Protein AF-A0A553FCS1-F1 (afdb_monomer_lite)

Radius of gyration: 23.58 Å; chains: 1; bounding box: 63×60×66 Å

Structure (mmCIF, N/CA/C/O backbone):
data_AF-A0A553FCS1-F1
#
_entry.id   AF-A0A553FCS1-F1
#
loop_
_atom_site.group_PDB
_atom_site.id
_atom_site.type_symbol
_atom_site.label_atom_id
_atom_site.label_alt_id
_atom_site.label_comp_id
_atom_site.label_asym_id
_atom_site.label_entity_id
_atom_site.label_seq_id
_atom_site.pdbx_PDB_ins_code
_atom_site.Cartn_x
_atom_site.Cartn_y
_atom_site.Cartn_z
_atom_site.occupancy
_atom_site.B_iso_or_equiv
_atom_site.auth_seq_id
_atom_site.auth_comp_id
_atom_site.auth_asym_id
_atom_site.auth_atom_id
_atom_site.pdbx_PDB_model_num
ATOM 1 N N . MET A 1 1 ? -23.256 -28.881 -42.745 1.00 46.09 1 MET A N 1
ATOM 2 C CA . MET A 1 1 ? -23.573 -27.586 -42.104 1.00 46.09 1 MET A CA 1
ATOM 3 C C . MET A 1 1 ? -22.376 -27.192 -41.260 1.00 46.09 1 MET A C 1
ATOM 5 O O . MET A 1 1 ? -22.019 -27.935 -40.359 1.00 46.09 1 MET A O 1
ATOM 9 N N . ASP A 1 2 ? -21.700 -26.118 -41.661 1.00 39.53 2 ASP A N 1
ATOM 10 C CA . ASP A 1 2 ? -20.336 -25.762 -41.255 1.00 39.53 2 ASP A CA 1
ATOM 11 C C . ASP A 1 2 ? -20.285 -25.106 -39.860 1.00 39.53 2 ASP A C 1
ATOM 13 O O . ASP A 1 2 ? -21.102 -24.245 -39.523 1.00 39.53 2 ASP A O 1
ATOM 17 N N . HIS A 1 3 ? -19.293 -25.506 -39.060 1.00 32.41 3 HIS A N 1
ATOM 18 C CA . HIS A 1 3 ? -19.023 -25.056 -37.691 1.00 32.41 3 HIS A CA 1
ATOM 19 C C . HIS A 1 3 ? -18.824 -23.530 -37.596 1.00 32.41 3 HIS A C 1
ATOM 21 O O . HIS A 1 3 ? -19.066 -22.933 -36.546 1.00 32.41 3 HIS A O 1
ATOM 27 N N . ARG A 1 4 ? -18.471 -22.880 -38.715 1.00 35.34 4 ARG A N 1
ATOM 28 C CA . ARG A 1 4 ? -18.315 -21.419 -38.831 1.00 35.34 4 ARG A CA 1
ATOM 29 C C . ARG A 1 4 ? -19.640 -20.647 -38.807 1.00 35.34 4 ARG A C 1
ATOM 31 O O . ARG A 1 4 ? -19.657 -19.499 -38.381 1.00 35.34 4 ARG A O 1
ATOM 38 N N . HIS A 1 5 ? -20.760 -21.271 -39.187 1.00 37.00 5 HIS A N 1
ATOM 39 C CA . HIS A 1 5 ? -22.084 -20.631 -39.117 1.00 37.00 5 HIS A CA 1
ATOM 40 C C . HIS A 1 5 ? -22.688 -20.661 -37.701 1.00 37.00 5 HIS A C 1
ATOM 42 O O . HIS A 1 5 ? -23.538 -19.834 -37.383 1.00 37.00 5 HIS A O 1
ATOM 48 N N . ARG A 1 6 ? -22.221 -21.561 -36.820 1.00 36.12 6 ARG A N 1
ATOM 49 C CA . ARG A 1 6 ? -22.671 -21.629 -35.417 1.00 36.12 6 ARG A CA 1
ATOM 50 C C . ARG A 1 6 ? -22.013 -20.572 -34.522 1.00 36.12 6 ARG A C 1
ATOM 52 O O . ARG A 1 6 ? -22.679 -20.072 -33.623 1.00 36.12 6 ARG A O 1
ATOM 59 N N . LEU A 1 7 ? -20.768 -20.170 -34.800 1.00 34.12 7 LEU A N 1
ATOM 60 C CA . LEU A 1 7 ? -20.111 -19.072 -34.070 1.00 34.12 7 LEU A CA 1
ATOM 61 C C . LEU A 1 7 ? -20.663 -17.686 -34.443 1.00 34.12 7 LEU A C 1
ATOM 63 O O . LEU A 1 7 ? -20.770 -16.824 -33.576 1.00 34.12 7 LEU A O 1
ATOM 67 N N . TRP A 1 8 ? -21.089 -17.484 -35.694 1.00 34.75 8 TRP A N 1
ATOM 68 C CA . TRP A 1 8 ? -21.695 -16.214 -36.119 1.00 34.75 8 TRP A CA 1
ATOM 69 C C . TRP A 1 8 ? -23.097 -15.994 -35.524 1.00 34.75 8 TRP A C 1
ATOM 71 O O . TRP A 1 8 ? -23.446 -14.873 -35.156 1.00 34.75 8 TRP A O 1
ATOM 81 N N . PHE A 1 9 ? -23.880 -17.066 -35.348 1.00 32.19 9 PHE A N 1
ATOM 82 C CA . PHE A 1 9 ? -25.205 -17.000 -34.718 1.00 32.19 9 PHE A CA 1
ATOM 83 C C . PHE A 1 9 ? -25.133 -16.789 -33.192 1.00 32.19 9 PHE A C 1
ATOM 85 O O . PHE A 1 9 ? -25.981 -16.094 -32.636 1.00 32.19 9 PHE A O 1
ATOM 92 N N . LEU A 1 10 ? -24.101 -17.319 -32.517 1.00 31.23 10 LEU A N 1
ATOM 93 C CA . LEU A 1 10 ? -23.879 -17.081 -31.082 1.00 31.23 10 LEU A CA 1
ATOM 94 C C . LEU A 1 10 ? -23.383 -15.649 -30.800 1.00 31.23 10 LEU A C 1
ATOM 96 O O . LEU A 1 10 ? -23.816 -15.035 -29.829 1.00 31.23 10 LEU A O 1
ATOM 100 N N . ALA A 1 11 ? -22.546 -15.086 -31.680 1.00 31.62 11 ALA A N 1
ATOM 101 C CA . ALA A 1 11 ? -22.082 -13.701 -31.566 1.00 31.62 11 ALA A CA 1
ATOM 102 C C . ALA A 1 11 ? -23.217 -12.677 -31.779 1.00 31.62 11 ALA A C 1
ATOM 104 O O . ALA A 1 11 ? -23.260 -11.656 -31.096 1.00 31.62 11 ALA A O 1
ATOM 105 N N . HIS A 1 12 ? -24.186 -12.967 -32.658 1.00 34.19 12 HIS A N 1
ATOM 106 C CA . HIS A 1 12 ? -25.367 -12.112 -32.846 1.00 34.19 12 HIS A CA 1
ATOM 107 C C . HIS A 1 12 ? -26.376 -12.202 -31.688 1.00 34.19 12 HIS A C 1
ATOM 109 O O . HIS A 1 12 ? -27.015 -11.200 -31.367 1.00 34.19 12 HIS A O 1
ATOM 115 N N . LEU A 1 13 ? -26.497 -13.352 -31.012 1.00 28.62 13 LEU A N 1
ATOM 116 C CA . LEU A 1 13 ? -27.375 -13.481 -29.841 1.00 28.62 13 LEU A CA 1
ATOM 117 C C . LEU A 1 13 ? -26.839 -12.736 -28.607 1.00 28.62 13 LEU A C 1
ATOM 119 O O . LEU A 1 13 ? -27.631 -12.189 -27.846 1.00 28.62 13 LEU A O 1
ATOM 123 N N . ILE A 1 14 ? -25.515 -12.661 -28.433 1.00 33.31 14 ILE A N 1
ATOM 124 C CA . ILE A 1 14 ? -24.880 -11.964 -27.299 1.00 33.31 14 ILE A CA 1
ATOM 125 C C . ILE A 1 14 ? -24.898 -10.437 -27.502 1.00 33.31 14 ILE A C 1
ATOM 127 O O . ILE A 1 14 ? -25.164 -9.693 -26.561 1.00 33.31 14 ILE A O 1
ATOM 131 N N . LEU A 1 15 ? -24.737 -9.957 -28.741 1.00 28.73 15 LEU A N 1
ATOM 132 C CA . LEU A 1 15 ? -24.863 -8.529 -29.079 1.00 28.73 15 LEU A CA 1
ATOM 133 C C . LEU A 1 15 ? -26.313 -8.015 -29.033 1.00 28.73 15 LEU A C 1
ATOM 135 O O . LEU A 1 15 ? -26.532 -6.840 -28.751 1.00 28.73 15 LEU A O 1
ATOM 139 N N . SER A 1 16 ? -27.300 -8.892 -29.229 1.00 31.03 16 SER A N 1
ATOM 140 C CA . SER A 1 16 ? -28.727 -8.545 -29.112 1.00 31.03 16 SER A CA 1
ATOM 141 C C . SER A 1 16 ? -29.232 -8.533 -27.661 1.00 31.03 16 SER A C 1
ATOM 143 O O . SER A 1 16 ? -30.275 -7.949 -27.387 1.00 31.03 16 SER A O 1
ATOM 145 N N . TYR A 1 17 ? -28.498 -9.147 -26.724 1.00 26.81 17 TYR A N 1
ATOM 146 C CA . TYR A 1 17 ? -28.827 -9.150 -25.289 1.00 26.81 17 TYR A CA 1
ATOM 147 C C . TYR A 1 17 ? -28.237 -7.947 -24.530 1.00 26.81 17 TYR A C 1
ATOM 149 O O . TYR A 1 17 ? -28.674 -7.637 -23.426 1.00 26.81 17 TYR A O 1
ATOM 157 N N . LEU A 1 18 ? -27.267 -7.249 -25.132 1.00 28.17 18 LEU A N 1
ATOM 158 C CA . LEU A 1 18 ? -26.612 -6.065 -24.561 1.00 28.17 18 LEU A CA 1
ATOM 159 C C . LEU A 1 18 ? -27.229 -4.732 -25.028 1.00 28.17 18 LEU A C 1
ATOM 161 O O . LEU A 1 18 ? -26.873 -3.685 -24.495 1.00 28.17 18 LEU A O 1
ATOM 165 N N . TYR A 1 19 ? -28.186 -4.753 -25.965 1.00 30.42 19 TYR A N 1
ATOM 166 C CA . TYR A 1 19 ? -28.891 -3.559 -26.448 1.00 30.42 19 TYR A CA 1
ATOM 167 C C . TYR A 1 19 ? -30.395 -3.815 -26.666 1.00 30.42 19 TYR A C 1
ATOM 169 O O . TYR A 1 19 ? -30.815 -4.327 -27.699 1.00 30.42 19 TYR A O 1
ATOM 177 N N . GLY A 1 20 ? -31.212 -3.380 -25.701 1.00 24.86 20 GLY A N 1
ATOM 178 C CA . GLY A 1 20 ? -32.681 -3.301 -25.773 1.00 24.86 20 GLY A CA 1
ATOM 179 C C . GLY A 1 20 ? -33.297 -3.777 -24.456 1.00 24.86 20 GLY A C 1
ATOM 180 O O . GLY A 1 20 ? -33.144 -4.931 -24.098 1.00 24.86 20 GLY A O 1
ATOM 181 N N . VAL A 1 21 ? -33.949 -2.945 -23.640 1.00 25.62 21 VAL A N 1
ATOM 182 C CA . VAL A 1 21 ? -35.194 -2.235 -23.956 1.00 25.62 21 VAL A CA 1
ATOM 183 C C . VAL A 1 21 ? -35.276 -0.918 -23.169 1.00 25.62 21 VAL A C 1
ATOM 185 O O . VAL A 1 21 ? -35.405 -0.928 -21.951 1.00 25.62 21 VAL A O 1
ATOM 188 N N . VAL A 1 22 ? -35.327 0.213 -23.876 1.00 26.47 22 VAL A N 1
ATOM 189 C CA . VAL A 1 22 ? -36.126 1.375 -23.456 1.00 26.47 22 VAL A CA 1
ATOM 190 C C . VAL A 1 22 ? -36.924 1.812 -24.679 1.00 26.47 22 VAL A C 1
ATOM 192 O O . VAL A 1 22 ? -36.412 2.456 -25.589 1.00 26.47 22 VAL A O 1
ATOM 195 N N . LEU A 1 23 ? -38.189 1.401 -24.715 1.00 24.95 23 LEU A N 1
ATOM 196 C CA . LEU A 1 23 ? -39.214 1.982 -25.570 1.00 24.95 23 LEU A CA 1
ATOM 197 C C . LEU A 1 23 ? -40.034 2.920 -24.692 1.00 24.95 23 LEU A C 1
ATOM 199 O O . LEU A 1 23 ? -40.777 2.449 -23.840 1.00 24.95 23 LEU A O 1
ATOM 203 N N . LEU A 1 24 ? -39.938 4.226 -24.931 1.00 25.58 24 LEU A N 1
ATOM 204 C CA . LEU A 1 24 ? -41.075 5.125 -24.772 1.00 25.58 24 LEU A CA 1
ATOM 205 C C . LEU A 1 24 ? -40.977 6.239 -25.817 1.00 25.58 24 LEU A C 1
ATOM 207 O O . LEU A 1 24 ? -40.038 7.025 -25.888 1.00 25.58 24 LEU A O 1
ATOM 211 N N . THR A 1 25 ? -41.978 6.206 -26.681 1.00 28.17 25 THR A N 1
ATOM 212 C CA . THR A 1 25 ? -42.322 7.123 -27.759 1.00 28.17 25 THR A CA 1
ATOM 213 C C . THR A 1 25 ? -42.567 8.549 -27.263 1.00 28.17 25 THR A C 1
ATOM 215 O O . THR A 1 25 ? -43.331 8.725 -26.321 1.00 28.17 25 THR A O 1
ATOM 218 N N . GLN A 1 26 ? -42.095 9.563 -27.989 1.00 26.98 26 GLN A N 1
ATOM 219 C CA . GLN A 1 26 ? -42.951 10.349 -28.891 1.00 26.98 26 GLN A CA 1
ATOM 220 C C . GLN A 1 26 ? -42.147 11.407 -29.657 1.00 26.98 26 GLN A C 1
ATOM 222 O O . GLN A 1 26 ? -41.253 12.069 -29.139 1.00 26.98 26 GLN A O 1
ATOM 227 N N . ALA A 1 27 ? -42.498 11.528 -30.933 1.00 26.77 27 ALA A N 1
ATOM 228 C CA . ALA A 1 27 ? -41.949 12.463 -31.891 1.00 26.77 27 ALA A CA 1
ATOM 229 C C . ALA A 1 27 ? -42.623 13.838 -31.791 1.00 26.77 27 ALA A C 1
ATOM 231 O O . ALA A 1 27 ? -43.835 13.928 -31.622 1.00 26.77 27 ALA A O 1
ATOM 232 N N . SER A 1 28 ? -41.861 14.895 -32.065 1.00 27.92 28 SER A N 1
ATOM 233 C CA . SER A 1 28 ? -42.391 16.119 -32.665 1.00 27.92 28 SER A CA 1
ATOM 234 C C . SER A 1 28 ? -41.286 16.815 -33.464 1.00 27.92 28 SER A C 1
ATOM 236 O O . SER A 1 28 ? -40.197 17.087 -32.964 1.00 27.92 28 SER A O 1
ATOM 238 N N . LYS A 1 29 ? -41.575 17.034 -34.750 1.00 30.56 29 LYS A N 1
ATOM 239 C CA . LYS A 1 29 ? -40.711 17.638 -35.767 1.00 30.56 29 LYS A CA 1
ATOM 240 C C . LYS A 1 29 ? -40.767 19.165 -35.676 1.00 30.56 29 LYS A C 1
ATOM 242 O O . LYS A 1 29 ? -41.856 19.723 -35.702 1.00 30.56 29 LYS A O 1
ATOM 247 N N . SER A 1 30 ? -39.623 19.837 -35.781 1.00 28.27 30 SER A N 1
ATOM 248 C CA . SER A 1 30 ? -39.489 21.049 -36.607 1.00 28.27 30 SER A CA 1
ATOM 249 C C . SER A 1 30 ? -38.018 21.270 -36.990 1.00 28.27 30 SER A C 1
ATOM 251 O O . SER A 1 30 ? -37.107 20.869 -36.274 1.00 28.27 30 SER A O 1
ATOM 253 N N . LYS A 1 31 ? -37.807 21.798 -38.198 1.00 31.42 31 LYS A N 1
ATOM 254 C CA . LYS A 1 31 ? -36.528 21.984 -38.910 1.00 31.42 31 LYS A CA 1
ATOM 255 C C . LYS A 1 31 ? -36.255 23.509 -39.043 1.00 31.42 31 LYS A C 1
ATOM 257 O O . LYS A 1 31 ? -37.138 24.287 -38.699 1.00 31.42 31 LYS A O 1
ATOM 262 N N . PRO A 1 32 ? -35.088 23.947 -39.548 1.00 37.03 32 PRO A N 1
ATOM 263 C CA . PRO A 1 32 ? -34.039 24.640 -38.798 1.00 37.03 32 PRO A CA 1
ATOM 264 C C . PRO A 1 32 ? -34.009 26.167 -39.021 1.00 37.03 32 PRO A C 1
ATOM 266 O O . PRO A 1 32 ? -34.521 26.660 -40.023 1.00 37.03 32 PRO A O 1
ATOM 269 N N . SER A 1 33 ? -33.305 26.908 -38.157 1.00 27.48 33 SER A N 1
ATOM 270 C CA . SER A 1 33 ? -32.813 28.254 -38.482 1.00 27.48 33 SER A CA 1
ATOM 271 C C . SER A 1 33 ? -31.346 28.415 -38.086 1.00 27.48 33 SER A C 1
ATOM 273 O O . SER A 1 33 ? -30.946 28.057 -36.980 1.00 27.48 33 SER A O 1
ATOM 275 N N . ASN A 1 34 ? -30.584 28.931 -39.045 1.00 29.69 34 ASN A N 1
ATOM 276 C CA . ASN A 1 34 ? -29.158 29.228 -39.014 1.00 29.69 34 ASN A CA 1
ATOM 277 C C . ASN A 1 34 ? -28.786 30.337 -38.019 1.00 29.69 34 ASN A C 1
ATOM 279 O O . ASN A 1 34 ? -29.619 31.161 -37.654 1.00 29.69 34 ASN A O 1
ATOM 283 N N . ASP A 1 35 ? -27.482 30.377 -37.742 1.00 31.30 35 ASP A N 1
ATOM 284 C CA . ASP A 1 35 ? -26.706 31.477 -37.172 1.00 31.30 35 ASP A CA 1
ATOM 285 C C . ASP A 1 35 ? -27.003 31.858 -35.723 1.00 31.30 35 ASP A C 1
ATOM 287 O O . ASP A 1 35 ? -27.912 32.630 -35.433 1.00 31.30 35 ASP A O 1
ATOM 291 N N . GLN A 1 36 ? -26.101 31.451 -34.822 1.00 30.52 36 GLN A N 1
ATOM 292 C CA . GLN A 1 36 ? -25.423 32.435 -33.980 1.00 30.52 36 GLN A CA 1
ATOM 293 C C . GLN A 1 36 ? -24.144 31.894 -33.331 1.00 30.52 36 GLN A C 1
ATOM 295 O O . GLN A 1 36 ? -24.107 30.854 -32.682 1.00 30.52 36 GLN A O 1
ATOM 300 N N . HIS A 1 37 ? -23.092 32.672 -33.565 1.00 30.73 37 HIS A N 1
ATOM 301 C CA . HIS A 1 37 ? -21.773 32.708 -32.957 1.00 30.73 37 HIS A CA 1
ATOM 302 C C . HIS A 1 37 ? -21.528 31.898 -31.676 1.00 30.73 37 HIS A C 1
ATOM 304 O O . HIS A 1 37 ? -22.075 32.152 -30.605 1.00 30.73 37 HIS A O 1
ATOM 310 N N . ASN A 1 38 ? -20.517 31.044 -31.814 1.00 33.50 38 ASN A N 1
ATOM 311 C CA . ASN A 1 38 ? -19.709 30.429 -30.776 1.00 33.50 38 ASN A CA 1
ATOM 312 C C . ASN A 1 38 ? -19.218 31.479 -29.752 1.00 33.50 38 ASN A C 1
ATOM 314 O O . ASN A 1 38 ? -18.313 32.268 -30.033 1.00 33.50 38 ASN A O 1
ATOM 318 N N . LYS A 1 39 ? -19.824 31.496 -28.562 1.00 30.66 39 LYS A N 1
ATOM 319 C CA . LYS A 1 39 ? -19.299 32.154 -27.359 1.00 30.66 39 LYS A CA 1
ATOM 320 C C . LYS A 1 39 ? -19.405 31.165 -26.203 1.00 30.66 39 LYS A C 1
ATOM 322 O O . LYS A 1 39 ? -20.471 31.002 -25.618 1.00 30.66 39 LYS A O 1
ATOM 327 N N . PHE A 1 40 ? -18.291 30.514 -25.880 1.00 29.06 40 PHE A N 1
ATOM 328 C CA . PHE A 1 40 ? -18.134 29.804 -24.613 1.00 29.06 40 PHE A CA 1
ATOM 329 C C . PHE A 1 40 ? -18.305 30.801 -23.453 1.00 29.06 40 PHE A C 1
ATOM 331 O O . PHE A 1 40 ? -17.636 31.842 -23.459 1.00 29.06 40 PHE A O 1
ATOM 338 N N . PRO A 1 41 ? -19.176 30.538 -22.462 1.00 30.62 41 PRO A N 1
ATOM 339 C CA . PRO A 1 41 ? -19.229 31.356 -21.263 1.00 30.62 41 PRO A CA 1
ATOM 340 C C . PRO A 1 41 ? -17.979 31.107 -20.419 1.00 30.62 41 PRO A C 1
ATOM 342 O O . PRO A 1 41 ? -17.617 29.966 -20.137 1.00 30.62 41 PRO A O 1
ATOM 345 N N . LYS A 1 42 ? -17.337 32.208 -20.024 1.00 31.91 42 LYS A N 1
ATOM 346 C CA . LYS A 1 42 ? -16.279 32.254 -19.017 1.00 31.91 42 LYS A CA 1
ATOM 347 C C . LYS A 1 42 ? -16.791 31.725 -17.676 1.00 31.91 42 LYS A C 1
ATOM 349 O O . LYS A 1 42 ? -17.900 32.064 -17.273 1.00 31.91 42 LYS A O 1
ATOM 354 N N . GLU A 1 43 ? -15.932 30.938 -17.032 1.00 38.81 43 GLU A N 1
ATOM 355 C CA . GLU A 1 43 ? -15.823 30.665 -15.593 1.00 38.81 43 GLU A CA 1
ATOM 356 C C . GLU A 1 43 ? -16.998 31.153 -14.730 1.00 38.81 43 GLU A C 1
ATOM 358 O O . GLU A 1 43 ? -16.988 32.258 -14.187 1.00 38.81 43 GLU A O 1
ATOM 363 N N . SER A 1 44 ? -17.996 30.288 -14.539 1.00 29.20 44 SER A N 1
ATOM 364 C CA . SER A 1 44 ? -18.929 30.415 -13.423 1.00 29.20 44 SER A CA 1
ATOM 365 C C . SER A 1 44 ? -18.518 29.442 -12.318 1.00 29.20 44 SER A C 1
ATOM 367 O O . SER A 1 44 ? -18.770 28.244 -12.418 1.00 29.20 44 SER A O 1
ATOM 369 N N . SER A 1 45 ? -17.866 29.977 -11.283 1.00 34.28 45 SER A N 1
ATOM 370 C CA . SER A 1 45 ? -18.064 29.633 -9.866 1.00 34.28 45 SER A CA 1
ATOM 371 C C . SER A 1 45 ? -18.833 28.323 -9.616 1.00 34.28 45 SER A C 1
ATOM 373 O O . SER A 1 45 ? -20.045 28.335 -9.390 1.00 34.28 45 SER A O 1
ATOM 375 N N . MET A 1 46 ? -18.125 27.192 -9.606 1.00 26.88 46 MET A N 1
ATOM 376 C CA . MET A 1 46 ? -18.634 25.957 -9.012 1.00 26.88 46 MET A CA 1
ATOM 377 C C . MET A 1 46 ? -18.347 25.956 -7.508 1.00 26.88 46 MET A C 1
ATOM 379 O O . MET A 1 46 ? -17.413 25.319 -7.033 1.00 26.88 46 MET A O 1
ATOM 383 N N . THR A 1 47 ? -19.189 26.632 -6.732 1.00 33.34 47 THR A N 1
ATOM 384 C CA . THR A 1 47 ? -19.402 26.275 -5.324 1.00 33.34 47 THR A CA 1
ATOM 385 C C . THR A 1 47 ? -20.357 25.086 -5.275 1.00 33.34 47 THR A C 1
ATOM 387 O O . THR A 1 47 ? -21.525 25.196 -4.908 1.00 33.34 47 THR A O 1
ATOM 390 N N . ALA A 1 48 ? -19.862 23.917 -5.683 1.00 33.19 48 ALA A N 1
ATOM 391 C CA . ALA A 1 48 ? -20.537 22.666 -5.385 1.00 33.19 48 ALA A CA 1
ATOM 392 C C . ALA A 1 48 ? -20.424 22.435 -3.872 1.00 33.19 48 ALA A C 1
ATOM 394 O O . ALA A 1 48 ? -19.331 22.240 -3.340 1.00 33.19 48 ALA A O 1
ATOM 395 N N . GLN A 1 49 ? -21.556 22.492 -3.170 1.00 31.03 49 GLN A N 1
ATOM 396 C CA . GLN A 1 49 ? -21.680 22.001 -1.801 1.00 31.03 49 GLN A CA 1
ATOM 397 C C . GLN A 1 49 ? -21.070 20.595 -1.740 1.00 31.03 49 GLN A C 1
ATOM 399 O O . GLN A 1 49 ? -21.592 19.658 -2.345 1.00 31.03 49 GLN A O 1
ATOM 404 N N . LYS A 1 50 ? -19.938 20.469 -1.041 1.00 37.72 50 LYS A N 1
ATOM 405 C CA . LYS A 1 50 ? -19.187 19.225 -0.849 1.00 37.72 50 LYS A CA 1
ATOM 406 C C . LYS A 1 50 ? -20.029 18.286 0.018 1.00 37.72 50 LYS A C 1
ATOM 408 O O . LYS A 1 50 ? -19.862 18.220 1.231 1.00 37.72 50 LYS A O 1
ATOM 413 N N . LYS A 1 51 ? -21.009 17.611 -0.588 1.00 39.72 51 LYS A N 1
ATOM 414 C CA . LYS A 1 51 ? -21.774 16.558 0.076 1.00 39.72 51 LYS A CA 1
ATOM 415 C C . LYS A 1 51 ? -20.795 15.412 0.308 1.00 39.72 51 LYS A C 1
ATOM 417 O O . LYS A 1 51 ? -20.299 14.824 -0.649 1.00 39.72 51 LYS A O 1
ATOM 422 N N . SER A 1 52 ? -20.456 15.187 1.574 1.00 41.72 52 SER A N 1
ATOM 423 C CA . SER A 1 52 ? -19.607 14.089 2.030 1.00 41.72 52 SER A CA 1
ATOM 424 C C . SER A 1 52 ? -20.032 12.789 1.335 1.00 41.72 52 SER A C 1
ATOM 426 O O . SER A 1 52 ? -21.150 12.320 1.544 1.00 41.72 52 SER A O 1
ATOM 428 N N . MET A 1 53 ? -19.174 12.240 0.466 1.00 47.62 53 MET A N 1
ATOM 429 C CA . MET A 1 53 ? -19.389 10.953 -0.217 1.00 47.62 53 MET A CA 1
ATOM 430 C C . MET A 1 53 ? -19.021 9.784 0.701 1.00 47.62 53 MET A C 1
ATOM 432 O O . MET A 1 53 ? -18.343 8.837 0.315 1.00 47.62 53 MET A O 1
ATOM 436 N N . ILE A 1 54 ? -19.456 9.881 1.948 1.00 51.88 54 ILE A N 1
ATOM 437 C CA . ILE A 1 54 ? -19.346 8.823 2.930 1.00 51.88 54 ILE A CA 1
ATOM 438 C C . ILE A 1 54 ? -20.625 7.977 2.822 1.00 51.88 54 ILE A C 1
ATOM 440 O O . ILE A 1 54 ? -21.726 8.526 2.771 1.00 51.88 54 ILE A O 1
ATOM 444 N N . THR A 1 55 ? -20.510 6.646 2.761 1.00 55.88 55 THR A N 1
ATOM 445 C CA . THR A 1 55 ? -21.702 5.775 2.782 1.00 55.88 55 THR A CA 1
ATOM 446 C C . THR A 1 55 ? -22.458 5.956 4.084 1.00 55.88 55 THR A C 1
ATOM 448 O O . THR A 1 55 ? -21.846 6.173 5.121 1.00 55.88 55 THR A O 1
ATOM 451 N N . GLU A 1 56 ? -23.776 5.769 4.086 1.00 55.53 56 GLU A N 1
ATOM 452 C CA . GLU A 1 56 ? -24.557 5.774 5.333 1.00 55.53 56 GLU A CA 1
ATOM 453 C C . GLU A 1 56 ? -24.037 4.759 6.367 1.00 55.53 56 GLU A C 1
ATOM 455 O O . GLU A 1 56 ? -24.248 4.921 7.559 1.00 55.53 56 GLU A O 1
ATOM 460 N N . GLU A 1 57 ? -23.350 3.698 5.945 1.00 56.09 57 GLU A N 1
ATOM 461 C CA . GLU A 1 57 ? -22.704 2.717 6.825 1.00 56.09 57 GLU A CA 1
ATOM 462 C C . GLU A 1 57 ? -21.425 3.260 7.478 1.00 56.09 57 GLU A C 1
ATOM 464 O O . GLU A 1 57 ? -21.259 3.136 8.690 1.00 56.09 57 GLU A O 1
ATOM 469 N N . PHE A 1 58 ? -20.559 3.927 6.716 1.00 60.56 58 PHE A N 1
ATOM 470 C CA . PHE A 1 58 ? -19.354 4.570 7.244 1.00 60.56 58 PHE A CA 1
ATOM 471 C C . PHE A 1 58 ? -19.713 5.824 8.058 1.00 60.56 58 PHE A C 1
ATOM 473 O O . PHE A 1 58 ? -19.220 6.000 9.167 1.00 60.56 58 PHE A O 1
ATOM 480 N N . ALA A 1 59 ? -20.677 6.624 7.590 1.00 57.47 59 ALA A N 1
ATOM 481 C CA . ALA A 1 59 ? -21.252 7.742 8.334 1.00 57.47 59 ALA A CA 1
ATOM 482 C C . ALA A 1 59 ? -21.930 7.261 9.617 1.00 57.47 59 ALA A C 1
ATOM 484 O O . ALA A 1 59 ? -21.799 7.913 10.636 1.00 57.47 59 ALA A O 1
ATOM 485 N N . ARG A 1 60 ? -22.606 6.104 9.643 1.00 55.72 60 ARG A N 1
ATOM 486 C CA . ARG A 1 60 ? -23.171 5.586 10.899 1.00 55.72 60 ARG A CA 1
ATOM 487 C C . ARG A 1 60 ? -22.087 5.303 11.930 1.00 55.72 60 ARG A C 1
ATOM 489 O O . ARG A 1 60 ? -22.222 5.770 13.051 1.00 55.72 60 ARG A O 1
ATOM 496 N N . HIS A 1 61 ? -21.006 4.613 11.594 1.00 56.31 61 HIS A N 1
ATOM 497 C CA . HIS A 1 61 ? -19.961 4.323 12.587 1.00 56.31 61 HIS A CA 1
ATOM 498 C C . HIS A 1 61 ? -19.224 5.582 13.066 1.00 56.31 61 HIS A C 1
ATOM 500 O O . HIS A 1 61 ? -18.802 5.649 14.215 1.00 56.31 61 HIS A O 1
ATOM 506 N N . VAL A 1 62 ? -19.132 6.598 12.209 1.00 56.06 62 VAL A N 1
ATOM 507 C CA . VAL A 1 62 ? -18.385 7.834 12.475 1.00 56.06 62 VAL A CA 1
ATOM 508 C C . VAL A 1 62 ? -19.253 8.926 13.120 1.00 56.06 62 VAL A C 1
ATOM 510 O O . VAL A 1 62 ? -18.806 9.608 14.037 1.00 56.06 62 VAL A O 1
ATOM 513 N N . ASP A 1 63 ? -20.495 9.098 12.665 1.00 56.16 63 ASP A N 1
ATOM 514 C CA . ASP A 1 63 ? -21.404 10.191 13.041 1.00 56.16 63 ASP A CA 1
ATOM 515 C C . ASP A 1 63 ? -22.453 9.774 14.089 1.00 56.16 63 ASP A C 1
ATOM 517 O O . ASP A 1 63 ? -22.955 10.634 14.809 1.00 56.16 63 ASP A O 1
ATOM 521 N N . SER A 1 64 ? -22.794 8.481 14.227 1.00 54.31 64 SER A N 1
ATOM 522 C CA . SER A 1 64 ? -23.780 8.050 15.244 1.00 54.31 64 SER A CA 1
ATOM 523 C C . SER A 1 64 ? -23.205 7.942 16.661 1.00 54.31 64 SER A C 1
ATOM 525 O O . SER A 1 64 ? -23.954 7.722 17.612 1.00 54.31 64 SER A O 1
ATOM 527 N N . GLY A 1 65 ? -21.883 8.092 16.815 1.00 57.22 65 GLY A N 1
ATOM 528 C CA . GLY A 1 65 ? -21.192 7.942 18.099 1.00 57.22 65 GLY A CA 1
ATOM 529 C C . GLY A 1 65 ? -21.117 6.496 18.597 1.00 57.22 65 GLY A C 1
ATOM 530 O O . GLY A 1 65 ? -20.852 6.272 19.779 1.00 57.22 65 GLY A O 1
ATOM 531 N N . LEU A 1 66 ? -21.363 5.514 17.724 1.00 62.97 66 LEU A N 1
ATOM 532 C CA . LEU A 1 66 ? -21.305 4.099 18.071 1.00 62.97 66 LEU A CA 1
ATOM 533 C C . LEU A 1 66 ? -19.843 3.686 18.273 1.00 62.97 66 LEU A C 1
ATOM 535 O O . LEU A 1 66 ? -19.088 3.506 17.318 1.00 62.97 66 LEU A O 1
ATOM 539 N N . LYS A 1 67 ? -19.449 3.582 19.543 1.00 75.00 67 LYS A N 1
ATOM 540 C CA . LYS A 1 67 ? -18.116 3.163 19.975 1.00 75.00 67 LYS A CA 1
ATOM 541 C C . LYS A 1 67 ? -18.115 1.661 20.202 1.00 75.00 67 LYS A C 1
ATOM 543 O O . LYS A 1 67 ? -18.730 1.174 21.149 1.00 75.00 67 LYS A O 1
ATOM 548 N N . GLN A 1 68 ? -17.432 0.944 19.328 1.00 83.94 68 GLN A N 1
ATOM 549 C CA . GLN A 1 68 ? -17.131 -0.464 19.481 1.00 83.94 68 GLN A CA 1
ATOM 550 C C . GLN A 1 68 ? -15.631 -0.607 19.699 1.00 83.94 68 GLN A C 1
ATOM 552 O O . GLN A 1 68 ? -14.830 0.023 19.009 1.00 83.94 68 GLN A O 1
ATOM 557 N N . ASP A 1 69 ? -15.263 -1.438 20.668 1.00 90.00 69 ASP A N 1
ATOM 558 C CA . ASP A 1 69 ? -13.872 -1.810 20.863 1.00 90.00 69 ASP A CA 1
ATOM 559 C C . ASP A 1 69 ? -13.476 -2.844 19.804 1.00 90.00 69 ASP A C 1
ATOM 561 O O . ASP A 1 69 ? -14.007 -3.956 19.766 1.00 90.00 69 ASP A O 1
ATOM 565 N N . THR A 1 70 ? -12.560 -2.453 18.924 1.00 92.56 70 THR A N 1
ATOM 566 C CA . THR A 1 70 ? -12.008 -3.276 17.847 1.00 92.56 70 THR A CA 1
ATOM 567 C C . THR A 1 70 ? -10.550 -3.650 18.107 1.00 92.56 70 THR A C 1
ATOM 569 O O . THR A 1 70 ? -9.897 -4.178 17.209 1.00 92.56 70 THR A O 1
ATOM 572 N N . SER A 1 71 ? -10.031 -3.436 19.327 1.00 94.25 71 SER A N 1
ATOM 573 C CA . SER A 1 71 ? -8.604 -3.576 19.665 1.00 94.25 71 SER A CA 1
ATOM 574 C C . SER A 1 71 ? -7.997 -4.910 19.230 1.00 94.25 71 SER A C 1
ATOM 576 O O . SER A 1 71 ? -6.901 -4.925 18.678 1.00 94.25 71 SER A O 1
ATOM 578 N N . THR A 1 72 ? -8.703 -6.030 19.417 1.00 95.62 72 THR A N 1
ATOM 579 C CA . THR A 1 72 ? -8.222 -7.349 18.968 1.00 95.62 72 THR A CA 1
ATOM 580 C C . THR A 1 72 ? -8.045 -7.404 17.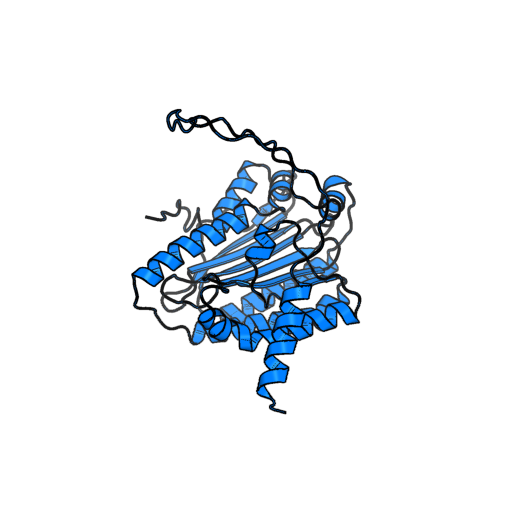452 1.00 95.62 72 THR A C 1
ATOM 582 O O . THR A 1 72 ? -6.999 -7.827 16.975 1.00 95.62 72 THR A O 1
ATOM 585 N N . THR A 1 73 ? -9.038 -6.935 16.694 1.00 95.62 73 THR A N 1
ATOM 586 C CA . THR A 1 73 ? -8.979 -6.932 15.226 1.00 95.62 73 THR A CA 1
ATOM 587 C C . THR A 1 73 ? -7.921 -5.958 14.726 1.00 95.62 73 THR A C 1
ATOM 589 O O . THR A 1 73 ? -7.138 -6.312 13.852 1.00 95.62 73 THR A O 1
ATOM 592 N N . TYR A 1 74 ? -7.856 -4.763 15.320 1.00 95.38 74 TYR A N 1
ATOM 593 C CA . TYR A 1 74 ? -6.835 -3.762 15.028 1.00 95.38 74 TYR A CA 1
ATOM 594 C C . TYR A 1 74 ? -5.425 -4.331 15.198 1.00 95.38 74 TYR A C 1
ATOM 596 O O . TYR A 1 74 ? -4.621 -4.241 14.277 1.00 95.38 74 TYR A O 1
ATOM 604 N N . ASN A 1 75 ? -5.140 -4.967 16.338 1.00 96.06 75 ASN A N 1
ATOM 605 C CA . ASN A 1 75 ? -3.825 -5.547 16.601 1.00 96.06 75 ASN A CA 1
ATOM 606 C C . ASN A 1 75 ? -3.462 -6.630 15.575 1.00 96.06 75 ASN A C 1
ATOM 608 O O . ASN A 1 75 ? -2.314 -6.709 15.157 1.00 96.06 75 ASN A O 1
ATOM 612 N N . GLU A 1 76 ? -4.430 -7.432 15.133 1.00 97.62 76 GLU A N 1
ATOM 613 C CA . GLU A 1 76 ? -4.210 -8.490 14.142 1.00 97.62 76 GLU A CA 1
ATOM 614 C C . GLU A 1 76 ? -3.895 -7.955 12.742 1.00 97.62 76 GLU A C 1
ATOM 616 O O . GLU A 1 76 ? -2.989 -8.463 12.075 1.00 97.62 76 GLU A O 1
ATOM 621 N N . VAL A 1 77 ? -4.621 -6.931 12.285 1.00 97.19 77 VAL A N 1
ATOM 622 C CA . VAL A 1 77 ? -4.348 -6.310 10.980 1.00 97.19 77 VAL A CA 1
ATOM 623 C C . VAL A 1 77 ? -3.073 -5.457 11.019 1.00 97.19 77 VAL A C 1
ATOM 625 O O . VAL A 1 77 ? -2.316 -5.439 10.050 1.00 97.19 77 VAL A O 1
ATOM 628 N N . LEU A 1 78 ? -2.791 -4.810 12.156 1.00 96.81 78 LEU A N 1
ATOM 629 C CA . LEU A 1 78 ? -1.565 -4.050 12.392 1.00 96.81 78 LEU A CA 1
ATOM 630 C C . LEU A 1 78 ? -0.339 -4.963 12.389 1.00 96.81 78 LEU A C 1
ATOM 632 O O . LEU A 1 78 ? 0.643 -4.653 11.719 1.00 96.81 78 LEU A O 1
ATOM 636 N N . GLN A 1 79 ? -0.415 -6.100 13.088 1.00 98.00 79 GLN A N 1
ATOM 637 C CA . GLN A 1 79 ? 0.661 -7.086 13.122 1.00 98.00 79 GLN A CA 1
ATOM 638 C C . GLN A 1 79 ? 0.966 -7.609 11.719 1.00 98.00 79 GLN A C 1
ATOM 640 O O . GLN A 1 79 ? 2.130 -7.657 11.341 1.00 98.00 79 GLN A O 1
ATOM 645 N N . LEU A 1 80 ? -0.057 -7.928 10.914 1.00 98.62 80 LEU A N 1
ATOM 646 C CA . LEU A 1 80 ? 0.169 -8.354 9.530 1.00 98.62 80 LEU A CA 1
ATOM 647 C C . LEU A 1 80 ? 0.903 -7.278 8.717 1.00 98.62 80 LEU A C 1
ATOM 649 O O . LEU A 1 80 ? 1.823 -7.609 7.971 1.00 98.62 80 LEU A O 1
ATOM 653 N N . ARG A 1 81 ? 0.521 -6.000 8.852 1.00 98.12 81 ARG A N 1
ATOM 654 C CA . ARG A 1 81 ? 1.227 -4.900 8.178 1.00 98.12 81 ARG A CA 1
ATOM 655 C C . ARG A 1 81 ? 2.695 -4.850 8.595 1.00 98.12 81 ARG A C 1
ATOM 657 O O . ARG A 1 81 ? 3.555 -4.724 7.726 1.00 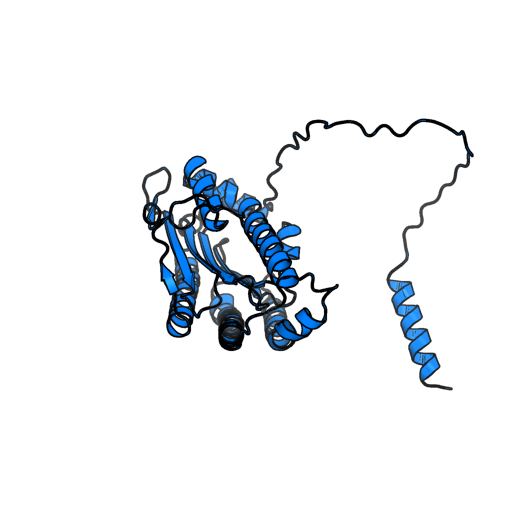98.12 81 ARG A O 1
ATOM 664 N N . ASP A 1 82 ? 2.981 -4.949 9.890 1.00 98.31 82 ASP A N 1
ATOM 665 C CA . ASP A 1 82 ? 4.346 -4.890 10.428 1.00 98.31 82 ASP A CA 1
ATOM 666 C C . ASP A 1 82 ? 5.179 -6.120 9.999 1.00 98.31 82 ASP A C 1
ATOM 668 O O . ASP A 1 82 ? 6.360 -5.986 9.664 1.00 98.31 82 ASP A O 1
ATOM 672 N N . ASP A 1 83 ? 4.560 -7.301 9.909 1.00 98.81 83 ASP A N 1
ATOM 673 C CA . ASP A 1 83 ? 5.184 -8.520 9.379 1.00 98.81 83 ASP A CA 1
ATOM 674 C C . ASP A 1 83 ? 5.523 -8.369 7.888 1.00 98.81 83 ASP A C 1
ATOM 676 O O . ASP A 1 83 ? 6.621 -8.728 7.457 1.00 98.81 83 ASP A O 1
ATOM 680 N N . ILE A 1 84 ? 4.607 -7.801 7.093 1.00 98.88 84 ILE A N 1
ATOM 681 C CA . ILE A 1 84 ? 4.828 -7.507 5.669 1.00 98.88 84 ILE A CA 1
ATOM 682 C C . ILE A 1 84 ? 5.957 -6.492 5.497 1.00 98.88 84 ILE A C 1
ATOM 684 O O . ILE A 1 84 ? 6.840 -6.707 4.669 1.00 98.88 84 ILE A O 1
ATOM 688 N N . TRP A 1 85 ? 5.961 -5.410 6.280 1.00 98.69 85 TRP A N 1
ATOM 689 C CA . TRP A 1 85 ? 7.051 -4.434 6.260 1.00 98.69 85 TRP A CA 1
ATOM 690 C C . TRP A 1 85 ? 8.397 -5.090 6.581 1.00 98.69 85 TRP A C 1
ATOM 692 O O . TRP A 1 85 ? 9.375 -4.859 5.871 1.00 98.69 85 TRP A O 1
ATOM 702 N N . THR A 1 86 ? 8.436 -5.946 7.607 1.00 98.75 86 THR A N 1
ATOM 703 C CA . THR A 1 86 ? 9.642 -6.686 8.004 1.00 98.75 86 THR A CA 1
ATOM 704 C C . THR A 1 86 ? 10.120 -7.610 6.889 1.00 98.75 86 THR A C 1
ATOM 706 O O . THR A 1 86 ? 11.306 -7.626 6.576 1.00 98.75 86 THR A O 1
ATOM 709 N N . TYR A 1 87 ? 9.212 -8.356 6.257 1.00 98.88 87 TYR A N 1
ATOM 710 C CA . TYR A 1 87 ? 9.544 -9.202 5.114 1.00 98.88 87 TYR A CA 1
ATOM 711 C C . TYR A 1 87 ? 10.118 -8.381 3.956 1.00 98.88 87 TYR A C 1
ATOM 713 O O . TYR A 1 87 ? 11.220 -8.664 3.504 1.00 98.88 87 TYR A O 1
ATOM 721 N N . ILE A 1 88 ? 9.418 -7.331 3.516 1.00 98.75 88 ILE A N 1
ATOM 722 C CA . ILE A 1 88 ? 9.856 -6.514 2.379 1.00 98.75 88 ILE A CA 1
ATOM 723 C C . ILE A 1 88 ? 11.206 -5.840 2.672 1.00 98.75 88 ILE A C 1
ATOM 725 O O . ILE A 1 88 ? 12.074 -5.843 1.807 1.00 98.75 88 ILE A O 1
ATOM 729 N N . SER A 1 89 ? 11.417 -5.330 3.889 1.00 98.12 89 SER A N 1
ATOM 730 C CA . SER A 1 89 ? 12.682 -4.698 4.304 1.00 98.12 89 SER A CA 1
ATOM 731 C C . SER A 1 89 ? 13.854 -5.675 4.439 1.00 98.12 89 SER A C 1
ATOM 733 O O . SER A 1 89 ? 14.999 -5.242 4.481 1.00 98.12 89 SER A O 1
ATOM 735 N N . ASN A 1 90 ? 13.593 -6.984 4.530 1.00 98.31 90 ASN A N 1
ATOM 736 C CA . ASN A 1 90 ? 14.645 -8.003 4.469 1.00 98.31 90 ASN A CA 1
ATOM 737 C C . ASN A 1 90 ? 15.010 -8.372 3.023 1.00 98.31 90 ASN A C 1
ATOM 739 O O . ASN A 1 90 ? 16.089 -8.906 2.783 1.00 98.31 90 ASN A O 1
ATOM 743 N N . GLU A 1 91 ? 14.106 -8.127 2.073 1.00 98.38 91 GLU A N 1
ATOM 744 C CA . GLU A 1 91 ? 14.278 -8.483 0.661 1.00 98.38 91 GLU A CA 1
ATOM 745 C C . GLU A 1 91 ? 14.750 -7.300 -0.195 1.00 98.38 91 GLU A C 1
ATOM 747 O O . GLU A 1 91 ? 15.308 -7.516 -1.271 1.00 98.38 91 GLU A O 1
ATOM 752 N N . LEU A 1 92 ? 14.501 -6.067 0.257 1.00 97.81 92 LEU A N 1
ATOM 753 C CA . LEU A 1 92 ? 14.780 -4.816 -0.445 1.00 97.81 92 LEU A CA 1
ATOM 754 C C . LEU A 1 92 ? 15.354 -3.772 0.523 1.00 97.81 92 LEU A C 1
ATOM 756 O O . LEU A 1 92 ? 14.927 -3.681 1.672 1.00 97.81 92 LEU A O 1
ATOM 760 N N . ASP A 1 93 ? 16.261 -2.931 0.025 1.00 96.69 93 ASP A N 1
ATOM 761 C CA . ASP A 1 93 ? 16.913 -1.893 0.825 1.00 96.69 93 ASP A CA 1
ATOM 762 C C . ASP A 1 93 ? 16.154 -0.558 0.779 1.00 96.69 93 ASP A C 1
ATOM 764 O O . ASP A 1 93 ? 15.805 -0.056 -0.302 1.00 96.69 93 ASP A O 1
ATOM 768 N N . PHE A 1 94 ? 15.973 0.053 1.955 1.00 97.06 94 PHE A N 1
ATOM 769 C CA . PHE A 1 94 ? 15.276 1.327 2.145 1.00 97.06 94 PHE A CA 1
ATOM 770 C C . PHE A 1 94 ? 16.051 2.290 3.046 1.00 97.06 94 PHE A C 1
ATOM 772 O O . PHE A 1 94 ? 16.730 1.883 3.988 1.00 97.06 94 PHE A O 1
ATOM 779 N N . GLU A 1 95 ? 15.870 3.583 2.796 1.00 94.81 95 GLU A N 1
ATOM 780 C CA . GLU A 1 95 ? 16.357 4.678 3.631 1.00 94.81 95 GLU A CA 1
ATOM 781 C C . GLU A 1 95 ? 15.162 5.459 4.186 1.00 94.81 95 GLU A C 1
ATOM 783 O O . GLU A 1 95 ? 14.241 5.809 3.446 1.00 94.81 95 GLU A O 1
ATOM 788 N N . GLU A 1 96 ? 15.150 5.718 5.494 1.00 93.56 96 GLU A N 1
ATOM 789 C CA . GLU A 1 96 ? 14.077 6.481 6.138 1.00 93.56 96 GLU A CA 1
ATOM 790 C C . GLU A 1 96 ? 14.149 7.971 5.779 1.00 93.56 96 GLU A C 1
ATOM 792 O O . GLU A 1 96 ? 15.206 8.598 5.868 1.00 93.56 96 GLU A O 1
ATOM 797 N N . ASP A 1 97 ? 13.002 8.545 5.416 1.00 88.88 97 ASP A N 1
ATOM 798 C CA . ASP A 1 97 ? 12.833 9.982 5.230 1.00 88.88 97 ASP A CA 1
ATOM 799 C C . ASP A 1 97 ? 12.488 10.628 6.580 1.00 88.88 97 ASP A C 1
ATOM 801 O O . ASP A 1 97 ? 11.364 10.551 7.085 1.00 88.88 97 ASP A O 1
ATOM 805 N N . PHE A 1 98 ? 13.478 11.302 7.166 1.00 88.44 98 PHE A N 1
ATOM 806 C CA . PHE A 1 98 ? 13.331 12.010 8.440 1.00 88.44 98 PHE A CA 1
ATOM 807 C C . PHE A 1 98 ? 12.659 13.387 8.322 1.00 88.44 98 PHE A C 1
ATOM 809 O O . PHE A 1 98 ? 12.524 14.092 9.324 1.00 88.44 98 PHE A O 1
ATOM 816 N N . GLY A 1 99 ? 12.207 13.779 7.132 1.00 82.06 99 GLY A N 1
ATOM 817 C CA . GLY A 1 99 ? 11.456 15.006 6.880 1.00 82.06 99 GLY A CA 1
ATOM 818 C C . GLY A 1 99 ? 10.139 15.100 7.648 1.00 82.06 99 GLY A C 1
ATOM 819 O O . GLY A 1 99 ? 9.646 16.198 7.892 1.00 82.06 99 GLY A O 1
ATOM 820 N N . CYS A 1 100 ? 9.596 13.957 8.071 1.00 79.94 100 CYS A N 1
ATOM 821 C CA . CYS A 1 100 ? 8.366 13.856 8.857 1.00 79.94 100 CYS A CA 1
ATOM 822 C C . CYS A 1 100 ? 8.620 13.397 10.301 1.00 79.94 100 CYS A C 1
ATOM 824 O O . CYS A 1 100 ? 7.702 12.927 10.969 1.00 79.94 100 CYS A O 1
ATOM 826 N N . LYS A 1 101 ? 9.859 13.505 10.802 1.00 87.00 101 LYS A N 1
ATOM 827 C CA . LYS A 1 101 ? 10.237 13.003 12.134 1.00 87.00 101 LYS A CA 1
ATOM 828 C C . LYS A 1 101 ? 9.403 13.599 13.272 1.00 87.00 101 LYS A C 1
ATOM 830 O O . LYS A 1 101 ? 9.183 12.954 14.290 1.00 87.00 101 LYS A O 1
ATOM 835 N N . ASP A 1 102 ? 8.926 14.826 13.113 1.00 87.12 102 ASP A N 1
ATOM 836 C CA . ASP A 1 102 ? 8.082 15.501 14.097 1.00 87.12 102 ASP A CA 1
ATOM 837 C C . ASP A 1 102 ? 6.655 14.927 14.190 1.00 87.12 102 ASP A C 1
ATOM 839 O O . ASP A 1 102 ? 5.975 15.174 15.183 1.00 87.12 102 ASP A O 1
ATOM 843 N N . ILE A 1 103 ? 6.223 14.132 13.205 1.00 85.88 103 ILE A N 1
ATOM 844 C CA . ILE A 1 103 ? 4.949 13.396 13.215 1.00 85.88 103 ILE A CA 1
ATOM 845 C C . ILE A 1 103 ? 5.140 11.872 13.230 1.00 85.88 103 ILE A C 1
ATOM 847 O O . ILE A 1 103 ? 4.195 11.130 12.958 1.00 85.88 103 ILE A O 1
ATOM 851 N N . GLU A 1 104 ? 6.340 11.393 13.583 1.00 90.81 104 GLU A N 1
ATOM 852 C CA . GLU A 1 104 ? 6.614 9.959 13.762 1.00 90.81 104 GLU A CA 1
ATOM 853 C C . GLU A 1 104 ? 5.608 9.326 14.732 1.00 90.81 104 GLU A C 1
ATOM 855 O O . GLU A 1 104 ? 5.139 8.215 14.505 1.00 90.81 104 GLU A O 1
ATOM 860 N N . SER A 1 105 ? 5.221 10.071 15.767 1.00 93.00 105 SER A N 1
ATOM 861 C CA . SER A 1 105 ? 4.082 9.789 16.634 1.00 93.00 105 SER A CA 1
ATOM 862 C C . SER A 1 105 ? 3.317 11.085 16.863 1.00 93.00 105 SER A C 1
ATOM 864 O O . SER A 1 105 ? 3.914 12.094 17.234 1.00 93.00 105 SER A O 1
ATOM 866 N N . PHE A 1 106 ? 1.996 11.052 16.712 1.00 92.12 106 PHE A N 1
ATOM 867 C CA . PHE A 1 106 ? 1.134 12.208 16.947 1.00 92.12 106 PHE A CA 1
ATOM 868 C C . PHE A 1 106 ? -0.060 11.852 17.836 1.00 92.12 106 PHE A C 1
ATOM 870 O O . PHE A 1 106 ? -0.443 10.687 17.986 1.00 92.12 106 PHE A O 1
ATOM 877 N N . SER A 1 107 ? -0.623 12.888 18.452 1.00 92.75 107 SER A N 1
ATOM 878 C CA . SER A 1 107 ? -1.758 12.786 19.364 1.00 92.75 107 SER A CA 1
ATOM 879 C C . SER A 1 107 ? -3.028 13.367 18.752 1.00 92.75 107 SER A C 1
ATOM 881 O O . SER A 1 107 ? -2.982 14.135 17.790 1.00 92.75 107 SER A O 1
ATOM 883 N N . ASP A 1 108 ? -4.166 13.003 19.332 1.00 90.06 108 ASP A N 1
ATOM 884 C CA . ASP A 1 108 ? -5.450 13.634 19.058 1.00 90.06 108 ASP A CA 1
ATOM 885 C C . ASP A 1 108 ? -5.551 15.027 19.712 1.00 90.06 108 ASP A C 1
ATOM 887 O O . ASP A 1 108 ? -4.645 15.493 20.411 1.00 90.06 108 ASP A O 1
ATOM 891 N N . LEU A 1 109 ? -6.691 15.695 19.517 1.00 89.19 109 LEU A N 1
ATOM 892 C CA . LEU A 1 109 ? -6.980 17.003 20.120 1.00 89.19 109 LEU A CA 1
ATOM 893 C C . LEU A 1 109 ? -7.000 17.008 21.665 1.00 89.19 109 LEU A C 1
ATOM 895 O O . LEU A 1 109 ? -6.941 18.083 22.260 1.00 89.19 109 LEU A O 1
ATOM 899 N N . ASN A 1 110 ? -7.080 15.843 22.318 1.00 89.06 110 ASN A N 1
ATOM 900 C CA . ASN A 1 110 ? -7.032 15.697 23.777 1.00 89.06 110 ASN A CA 1
ATOM 901 C C . ASN A 1 110 ? -5.624 15.352 24.292 1.00 89.06 110 ASN A C 1
ATOM 903 O O . ASN A 1 110 ? -5.422 15.265 25.504 1.00 89.06 110 ASN A O 1
ATOM 907 N N . GLY A 1 111 ? -4.651 15.162 23.397 1.00 89.06 111 GLY A N 1
ATOM 908 C CA . GLY A 1 111 ? -3.286 14.769 23.732 1.00 89.06 111 GLY A CA 1
ATOM 909 C C . GLY A 1 111 ? -3.075 13.257 23.867 1.00 89.06 111 GLY A C 1
ATOM 910 O O . GLY A 1 111 ? -1.958 12.842 24.183 1.00 89.06 111 GLY A O 1
ATOM 911 N N . GLU A 1 112 ? -4.083 12.423 23.597 1.00 89.38 112 GLU A N 1
ATOM 912 C CA . GLU A 1 112 ? -3.930 10.964 23.598 1.00 89.38 112 GLU A CA 1
ATOM 913 C C . GLU A 1 112 ? -3.241 10.490 22.315 1.00 89.38 112 GLU A C 1
ATOM 915 O O . GLU A 1 112 ? -3.488 11.032 21.240 1.00 89.38 112 GLU A O 1
ATOM 920 N N . HIS A 1 113 ? -2.382 9.469 22.407 1.00 90.56 113 HIS A N 1
ATOM 921 C CA . HIS A 1 113 ? -1.711 8.911 21.230 1.00 90.56 113 HIS A CA 1
ATOM 922 C C . HIS A 1 113 ? -2.735 8.429 20.195 1.00 90.56 113 HIS A C 1
ATOM 924 O O . HIS A 1 113 ? -3.684 7.720 20.538 1.00 90.56 113 HIS A O 1
ATOM 930 N N . LEU A 1 114 ? -2.518 8.808 18.937 1.00 90.94 114 LEU A N 1
ATOM 931 C CA . LEU A 1 114 ? -3.478 8.585 17.862 1.00 90.94 114 LEU A CA 1
ATOM 932 C C . LEU A 1 114 ? -2.923 7.767 16.701 1.00 90.94 114 LEU A C 1
ATOM 934 O O . LEU A 1 114 ? -3.684 7.077 16.023 1.00 90.94 114 LEU A O 1
ATOM 938 N N . GLY A 1 115 ? -1.629 7.876 16.438 1.00 92.25 115 GLY A N 1
ATOM 939 C CA . GLY A 1 115 ? -1.031 7.195 15.309 1.00 92.25 115 GLY A CA 1
ATOM 940 C C . GLY A 1 115 ? 0.436 7.520 15.120 1.00 92.25 115 GLY A C 1
ATOM 941 O O . GLY A 1 115 ? 1.025 8.341 15.836 1.00 92.25 115 GLY A O 1
ATOM 942 N N . ARG A 1 116 ? 1.007 6.859 14.119 1.00 93.12 116 ARG A N 1
ATOM 943 C CA . ARG A 1 116 ? 2.386 7.041 13.669 1.00 93.12 116 ARG A CA 1
ATOM 944 C C . ARG A 1 116 ? 2.452 7.245 12.165 1.00 93.12 116 ARG A C 1
ATOM 946 O O . ARG A 1 116 ? 1.649 6.693 11.413 1.00 93.12 116 ARG A O 1
ATOM 953 N N . MET A 1 117 ? 3.443 8.003 11.713 1.00 93.00 117 MET A N 1
ATOM 954 C CA . MET A 1 117 ? 3.743 8.161 10.292 1.00 93.00 117 MET A CA 1
ATOM 955 C C . MET A 1 117 ? 5.247 8.151 10.070 1.00 93.00 117 MET A C 1
ATOM 957 O O . MET A 1 117 ? 5.964 9.031 10.533 1.00 93.00 117 MET A O 1
ATOM 961 N N . ARG A 1 118 ? 5.715 7.150 9.331 1.00 94.00 118 ARG A N 1
ATOM 962 C CA . ARG A 1 118 ? 7.097 7.037 8.873 1.00 94.00 118 ARG A CA 1
ATOM 963 C C . ARG A 1 118 ? 7.085 6.856 7.371 1.00 94.00 118 ARG A C 1
ATOM 965 O O . ARG A 1 118 ? 6.188 6.205 6.834 1.00 94.00 118 ARG A O 1
ATOM 972 N N . ASN A 1 119 ? 8.077 7.423 6.705 1.00 94.12 119 ASN A N 1
ATOM 973 C CA . ASN A 1 119 ? 8.215 7.283 5.269 1.00 94.12 119 ASN A CA 1
ATOM 974 C C . ASN A 1 119 ? 9.622 6.839 4.913 1.00 94.12 119 ASN A C 1
ATOM 976 O O . ASN A 1 119 ? 10.569 7.076 5.659 1.00 94.12 119 ASN A O 1
ATOM 980 N N . PHE A 1 120 ? 9.745 6.193 3.764 1.00 95.00 120 PHE A N 1
ATOM 981 C CA . PHE A 1 120 ? 11.016 5.671 3.291 1.00 95.00 120 PHE A CA 1
ATOM 982 C C . PHE A 1 120 ? 11.157 5.905 1.795 1.00 95.00 120 PHE A C 1
ATOM 984 O O . PHE A 1 120 ? 10.179 6.094 1.072 1.00 95.00 120 PHE A O 1
ATOM 991 N N . THR A 1 121 ? 12.387 5.843 1.320 1.00 94.44 121 THR A N 1
ATOM 992 C CA . THR A 1 121 ? 12.722 5.797 -0.100 1.00 94.44 121 THR A CA 1
ATOM 993 C C . THR A 1 121 ? 13.497 4.515 -0.368 1.00 94.44 121 THR A C 1
ATOM 995 O O . THR A 1 121 ? 14.176 3.996 0.519 1.00 94.44 121 THR A O 1
ATOM 998 N N . GLY A 1 122 ? 13.369 3.950 -1.568 1.00 94.94 122 GLY A N 1
ATOM 999 C CA . GLY A 1 122 ? 14.224 2.833 -1.957 1.00 94.94 122 GLY A CA 1
ATOM 1000 C C . GLY A 1 122 ? 15.664 3.311 -2.113 1.00 94.94 122 GLY A C 1
ATOM 1001 O O . GLY A 1 122 ? 15.899 4.363 -2.719 1.00 94.94 122 GLY A O 1
ATOM 1002 N N . ALA A 1 123 ? 16.619 2.517 -1.623 1.00 92.56 123 ALA A N 1
ATOM 1003 C CA . ALA A 1 123 ? 18.042 2.759 -1.842 1.00 92.56 123 ALA A CA 1
ATOM 1004 C C . ALA A 1 123 ? 18.377 2.839 -3.347 1.00 92.56 123 ALA A C 1
ATOM 1006 O O . ALA A 1 123 ? 17.536 2.592 -4.220 1.00 92.56 123 ALA A O 1
ATOM 1007 N N . LYS A 1 124 ? 19.624 3.193 -3.678 1.00 84.12 124 LYS A N 1
ATOM 1008 C CA . LYS A 1 124 ? 20.046 3.486 -5.060 1.00 84.12 124 LYS A CA 1
ATOM 1009 C C . LYS A 1 124 ? 19.612 2.422 -6.083 1.00 84.12 124 LYS A C 1
ATOM 1011 O O . LYS A 1 124 ? 19.118 2.795 -7.146 1.00 84.12 124 LYS A O 1
ATOM 1016 N N . ASP A 1 125 ? 19.743 1.144 -5.733 1.00 87.81 125 ASP A N 1
ATOM 1017 C CA . ASP A 1 125 ? 19.453 0.009 -6.619 1.00 87.81 125 ASP A CA 1
ATOM 1018 C C . ASP A 1 125 ? 18.037 -0.578 -6.425 1.00 87.81 125 ASP A C 1
ATOM 1020 O O . ASP A 1 125 ? 17.623 -1.466 -7.168 1.00 87.81 125 ASP A O 1
ATOM 1024 N N . THR A 1 126 ? 17.253 -0.044 -5.482 1.00 94.50 126 THR A N 1
ATOM 1025 C CA . THR A 1 126 ? 15.850 -0.417 -5.263 1.00 94.50 126 THR A CA 1
ATOM 1026 C C . THR A 1 126 ? 14.950 0.496 -6.110 1.00 94.50 126 THR A C 1
ATOM 1028 O O . THR A 1 126 ? 14.946 1.716 -5.905 1.00 94.50 126 THR A O 1
ATOM 1031 N N . PRO A 1 127 ? 14.127 -0.022 -7.045 1.00 96.25 127 PRO A N 1
ATOM 1032 C CA . PRO A 1 127 ? 13.295 0.805 -7.926 1.00 96.25 127 PRO A CA 1
ATOM 1033 C C . PRO A 1 127 ? 12.025 1.358 -7.244 1.00 96.25 127 PRO A C 1
ATOM 1035 O O . PRO A 1 127 ? 11.086 1.776 -7.918 1.00 96.25 127 PRO A O 1
ATOM 1038 N N . VAL A 1 128 ? 11.992 1.388 -5.910 1.00 97.50 128 VAL A N 1
ATOM 1039 C CA . VAL A 1 128 ? 10.932 2.006 -5.104 1.00 97.50 128 VAL A CA 1
ATOM 1040 C C . VAL A 1 128 ? 11.260 3.487 -4.901 1.00 97.50 128 VAL A C 1
ATOM 1042 O O . VAL A 1 128 ? 12.362 3.837 -4.484 1.00 97.50 128 VAL A O 1
ATOM 1045 N N . ASP A 1 129 ? 10.309 4.360 -5.215 1.00 95.19 129 ASP A N 1
ATOM 1046 C CA . ASP A 1 129 ? 10.411 5.817 -5.074 1.00 95.19 129 ASP A CA 1
ATOM 1047 C C . ASP A 1 129 ? 10.054 6.266 -3.655 1.00 95.19 129 ASP A C 1
ATOM 1049 O O . ASP A 1 129 ? 10.823 6.969 -3.006 1.00 95.19 129 ASP A O 1
ATOM 1053 N N . TRP A 1 130 ? 8.888 5.846 -3.162 1.00 94.50 130 TRP A N 1
ATOM 1054 C CA . TRP A 1 130 ? 8.327 6.357 -1.915 1.00 94.50 130 TRP A CA 1
ATOM 1055 C C . TRP A 1 130 ? 7.531 5.293 -1.187 1.00 94.50 130 TRP A C 1
ATOM 1057 O O . TRP A 1 130 ? 6.680 4.637 -1.785 1.00 94.50 130 TRP A O 1
ATOM 1067 N N . VAL A 1 131 ? 7.773 5.157 0.109 1.00 96.50 131 VAL A N 1
ATOM 1068 C CA . VAL A 1 131 ? 7.046 4.251 0.987 1.00 96.50 131 VAL A CA 1
ATOM 1069 C C . VAL A 1 131 ? 6.331 5.054 2.049 1.00 96.50 131 VAL A C 1
ATOM 1071 O O . VAL A 1 131 ? 6.941 5.873 2.729 1.00 96.50 131 VAL A O 1
ATOM 1074 N N . ILE A 1 132 ? 5.049 4.765 2.214 1.00 95.38 132 ILE A N 1
ATOM 1075 C CA . ILE A 1 132 ? 4.222 5.272 3.300 1.00 95.38 132 ILE A CA 1
ATOM 1076 C C . ILE A 1 132 ? 4.046 4.138 4.295 1.00 95.38 132 ILE A C 1
ATOM 1078 O O . ILE A 1 132 ? 3.523 3.091 3.922 1.00 95.38 132 ILE A O 1
ATOM 1082 N N . HIS A 1 133 ? 4.424 4.359 5.549 1.00 96.25 133 HIS A N 1
ATOM 1083 C CA . HIS A 1 133 ? 4.195 3.438 6.654 1.00 96.25 133 HIS A CA 1
ATOM 1084 C C . HIS A 1 133 ? 3.490 4.188 7.787 1.00 96.25 133 HIS A C 1
ATOM 1086 O O . HIS A 1 133 ? 4.124 4.806 8.648 1.00 96.25 133 HIS A O 1
ATOM 1092 N N . SER A 1 134 ? 2.160 4.142 7.800 1.00 94.94 134 SER A N 1
ATOM 1093 C CA . SER A 1 134 ? 1.367 4.932 8.742 1.00 94.94 134 SER A CA 1
ATOM 1094 C C . SER A 1 134 ? 0.234 4.147 9.378 1.00 94.94 134 SER A C 1
ATOM 1096 O O . SER A 1 134 ? -0.183 3.095 8.893 1.00 94.94 134 SER A O 1
ATOM 1098 N N . ASP A 1 135 ? -0.240 4.651 10.505 1.00 94.12 135 ASP A N 1
ATOM 1099 C CA . ASP A 1 135 ? -1.525 4.297 11.078 1.00 94.12 135 ASP A CA 1
ATOM 1100 C C . ASP A 1 135 ? -2.116 5.496 11.817 1.00 94.12 135 ASP A C 1
ATOM 1102 O O . ASP A 1 135 ? -1.417 6.420 12.234 1.00 94.12 135 ASP A O 1
ATOM 1106 N N . ILE A 1 136 ? -3.438 5.500 11.899 1.00 91.06 136 ILE A N 1
ATOM 1107 C CA . ILE A 1 136 ? -4.228 6.483 12.619 1.00 91.06 136 ILE A CA 1
ATOM 1108 C C . ILE A 1 136 ? -5.492 5.802 13.125 1.00 91.06 136 ILE A C 1
ATOM 1110 O O . ILE A 1 136 ? -6.193 5.113 12.381 1.00 91.06 136 ILE A O 1
ATOM 1114 N N . GLY A 1 137 ? -5.824 5.998 14.393 1.00 86.75 137 GLY A N 1
ATOM 1115 C CA . GLY A 1 137 ? -7.051 5.443 14.931 1.00 86.75 137 GLY A CA 1
ATOM 1116 C C . GLY A 1 137 ? -7.065 5.332 16.439 1.00 86.75 137 GLY A C 1
ATOM 1117 O O . GLY A 1 137 ? -6.038 5.308 17.106 1.00 86.75 137 GLY A O 1
ATOM 1118 N N . GLN A 1 138 ? -8.270 5.197 16.974 1.00 85.44 138 GLN A N 1
ATOM 1119 C CA . GLN A 1 138 ? -8.485 4.805 18.359 1.00 85.44 138 GLN A CA 1
ATOM 1120 C C . GLN A 1 138 ? -9.282 3.503 18.315 1.00 85.44 138 GLN A C 1
ATOM 1122 O O . GLN A 1 138 ? -10.494 3.561 18.120 1.00 85.44 138 GLN A O 1
ATOM 1127 N N . PRO A 1 139 ? -8.652 2.328 18.500 1.00 85.56 139 PRO A N 1
ATOM 1128 C CA . PRO A 1 139 ? -9.340 1.037 18.383 1.00 85.56 139 PRO A CA 1
ATOM 1129 C C . PRO A 1 139 ? -10.544 0.890 19.328 1.00 85.56 139 PRO A C 1
ATOM 1131 O O . PRO A 1 139 ? -11.486 0.164 19.044 1.00 85.56 139 PRO A O 1
ATOM 1134 N N . LYS A 1 140 ? -10.573 1.646 20.433 1.00 85.38 140 LYS A N 1
ATOM 1135 C CA . LYS A 1 140 ? -11.723 1.722 21.354 1.00 85.38 140 LYS A CA 1
ATOM 1136 C C . LYS A 1 140 ? -12.926 2.509 20.803 1.00 85.38 140 LYS A C 1
ATOM 1138 O O . LYS A 1 140 ? -13.993 2.499 21.411 1.00 85.38 140 LYS A O 1
ATOM 1143 N N . ASN A 1 141 ? -12.745 3.215 19.689 1.00 78.56 141 ASN A N 1
ATOM 1144 C CA . ASN A 1 141 ? -13.711 4.102 19.043 1.00 78.56 141 ASN A CA 1
ATOM 1145 C C . ASN A 1 141 ? -13.985 3.670 17.584 1.00 78.56 141 ASN A C 1
ATOM 1147 O O . ASN A 1 141 ? -14.187 4.519 16.717 1.00 78.56 141 ASN A O 1
ATOM 1151 N N . THR A 1 142 ? -14.032 2.358 17.320 1.00 73.44 142 THR A N 1
ATOM 1152 C CA . THR A 1 142 ? -14.509 1.730 16.068 1.00 73.44 142 THR A CA 1
ATOM 1153 C C . THR A 1 142 ? -13.590 1.851 14.850 1.00 73.44 142 THR A C 1
ATOM 1155 O O . THR A 1 142 ? -13.370 0.853 14.160 1.00 73.44 142 THR A O 1
ATOM 1158 N N . PHE A 1 143 ? -13.071 3.044 14.555 1.00 82.69 143 PHE A N 1
ATOM 1159 C CA . PHE A 1 143 ? -12.344 3.326 13.318 1.00 82.69 143 PHE A CA 1
ATOM 1160 C C . PHE A 1 143 ? -10.830 3.360 13.519 1.00 82.69 143 PHE A C 1
ATOM 1162 O O . PHE A 1 143 ? -10.302 4.078 14.373 1.00 82.69 143 PHE A O 1
ATOM 1169 N N . THR A 1 144 ? -10.140 2.614 12.664 1.00 90.25 144 THR A N 1
ATOM 1170 C CA . THR A 1 144 ? -8.687 2.658 12.506 1.00 90.25 144 THR A CA 1
ATOM 1171 C C . THR A 1 144 ? -8.358 2.566 11.022 1.00 90.25 144 THR A C 1
ATOM 1173 O O . THR A 1 144 ? -9.096 1.936 10.262 1.00 90.25 144 THR A O 1
ATOM 1176 N N . ASN A 1 145 ? -7.274 3.213 10.609 1.00 91.06 145 ASN A N 1
ATOM 1177 C CA . ASN A 1 145 ? -6.781 3.211 9.241 1.00 91.06 145 ASN A CA 1
ATOM 1178 C C . ASN A 1 145 ? -5.263 3.037 9.270 1.00 91.06 145 ASN A C 1
ATOM 1180 O O . ASN A 1 145 ? -4.564 3.779 9.955 1.00 91.06 145 ASN A O 1
ATOM 1184 N N . ILE A 1 146 ? -4.760 2.038 8.562 1.00 95.50 146 ILE A N 1
ATOM 1185 C CA . ILE A 1 146 ? -3.362 1.614 8.567 1.00 95.50 146 ILE A CA 1
ATOM 1186 C C . ILE A 1 146 ? -2.932 1.520 7.112 1.00 95.50 146 ILE A C 1
ATOM 1188 O O . ILE A 1 146 ? -3.562 0.808 6.336 1.00 95.50 146 ILE A O 1
ATOM 1192 N N . HIS A 1 147 ? -1.846 2.190 6.744 1.00 95.44 147 HIS A N 1
ATOM 1193 C CA . HIS A 1 147 ? -1.321 2.155 5.383 1.00 95.44 147 HIS A CA 1
ATOM 1194 C C . HIS A 1 147 ? 0.083 1.577 5.347 1.00 95.44 147 HIS A C 1
ATOM 1196 O O . HIS A 1 147 ? 0.938 1.870 6.191 1.00 95.44 147 HIS A O 1
ATOM 1202 N N . LEU A 1 148 ? 0.319 0.791 4.305 1.00 98.00 148 LEU A N 1
ATOM 1203 C CA . LEU A 1 148 ? 1.646 0.445 3.840 1.00 98.00 148 LEU A CA 1
ATOM 1204 C C . LEU A 1 148 ? 1.639 0.475 2.311 1.00 98.00 148 LEU A C 1
ATOM 1206 O O . LEU A 1 148 ? 1.114 -0.424 1.664 1.00 98.00 148 LEU A O 1
ATOM 1210 N N . THR A 1 149 ? 2.162 1.548 1.726 1.00 97.69 149 THR A N 1
ATOM 1211 C CA . THR A 1 149 ? 2.101 1.765 0.272 1.00 97.69 149 THR A CA 1
ATOM 1212 C C . THR A 1 149 ? 3.487 2.020 -0.288 1.00 97.69 149 THR A C 1
ATOM 1214 O O . THR A 1 149 ? 4.197 2.873 0.232 1.00 97.69 149 THR A O 1
ATOM 1217 N N . PHE A 1 150 ? 3.841 1.326 -1.367 1.00 98.31 150 PHE A N 1
ATOM 1218 C CA . PHE A 1 150 ? 5.101 1.446 -2.092 1.00 98.31 150 PHE A CA 1
ATOM 1219 C C . PHE A 1 150 ? 4.842 1.999 -3.495 1.00 98.31 150 PHE A C 1
ATOM 1221 O O . PHE A 1 150 ? 4.278 1.326 -4.362 1.00 98.31 150 PHE A O 1
ATOM 1228 N N . TRP A 1 151 ? 5.281 3.230 -3.724 1.00 97.56 151 TRP A N 1
ATOM 1229 C CA . TRP A 1 151 ? 5.304 3.881 -5.027 1.00 97.56 151 TRP A CA 1
ATOM 1230 C C . TRP A 1 151 ? 6.607 3.543 -5.741 1.00 97.56 151 TRP A C 1
ATOM 1232 O O . TRP A 1 151 ? 7.675 3.548 -5.135 1.00 97.56 151 TRP A O 1
ATOM 1242 N N . MET A 1 152 ? 6.525 3.273 -7.037 1.00 98.00 152 MET A N 1
ATOM 1243 C CA . MET A 1 152 ? 7.660 2.852 -7.859 1.00 98.00 152 MET A CA 1
ATOM 1244 C C . MET A 1 152 ? 8.270 4.051 -8.575 1.00 98.00 152 MET A C 1
ATOM 1246 O O . MET A 1 152 ? 7.558 4.999 -8.904 1.00 98.00 152 MET A O 1
ATOM 1250 N N . LYS A 1 153 ? 9.573 3.986 -8.853 1.00 96.81 153 LYS A N 1
ATOM 1251 C CA . LYS A 1 153 ? 10.255 4.940 -9.731 1.00 96.81 153 LYS A CA 1
ATOM 1252 C C . LYS A 1 153 ? 9.686 4.839 -11.152 1.00 96.81 153 LYS A C 1
ATOM 1254 O O . LYS A 1 153 ? 9.157 3.813 -11.584 1.00 96.81 153 LYS A O 1
ATOM 1259 N N . ASP A 1 154 ? 9.779 5.928 -11.891 1.00 96.50 154 ASP A N 1
ATOM 1260 C CA . ASP A 1 154 ? 9.322 6.062 -13.277 1.00 96.50 154 ASP A CA 1
ATOM 1261 C C . ASP A 1 154 ? 10.159 5.264 -14.289 1.00 96.50 154 ASP A C 1
ATOM 1263 O O . ASP A 1 154 ? 9.650 4.873 -15.340 1.00 96.50 154 ASP A O 1
ATOM 1267 N N . CYS A 1 155 ? 11.409 4.955 -13.936 1.00 95.50 155 CYS A N 1
ATOM 1268 C CA . CYS A 1 155 ? 12.350 4.155 -14.718 1.00 95.50 155 CYS A CA 1
ATOM 1269 C C . CYS A 1 155 ? 12.036 2.650 -14.760 1.00 95.50 155 CYS A C 1
ATOM 1271 O O . CYS A 1 155 ? 12.857 1.868 -15.221 1.00 95.50 155 CYS A O 1
ATOM 1273 N N . THR A 1 156 ? 10.880 2.212 -14.274 1.00 96.94 156 THR A N 1
ATOM 1274 C CA . THR A 1 156 ? 10.393 0.839 -14.428 1.00 96.94 156 THR A CA 1
ATOM 1275 C C . THR A 1 156 ? 8.888 0.860 -14.636 1.00 96.94 156 THR A C 1
ATOM 1277 O O . THR A 1 156 ? 8.229 1.818 -14.235 1.00 96.94 156 THR A O 1
ATOM 1280 N N . ASP A 1 157 ? 8.328 -0.190 -15.225 1.00 96.88 157 ASP A N 1
ATOM 1281 C CA . ASP A 1 157 ? 6.890 -0.353 -15.428 1.00 96.88 157 ASP A CA 1
ATOM 1282 C C . ASP A 1 157 ? 6.220 -1.262 -14.384 1.00 96.88 157 ASP A C 1
ATOM 1284 O O . ASP A 1 157 ? 5.009 -1.476 -14.445 1.00 96.88 157 ASP A O 1
ATOM 1288 N N . VAL A 1 158 ? 6.982 -1.754 -13.395 1.00 98.25 158 VAL A N 1
ATOM 1289 C CA . VAL A 1 158 ? 6.441 -2.534 -12.270 1.00 98.25 158 VAL A CA 1
ATOM 1290 C C . VAL A 1 158 ? 5.335 -1.733 -11.555 1.00 98.25 158 VAL A C 1
ATOM 1292 O O . VAL A 1 158 ? 5.557 -0.557 -11.235 1.00 98.25 158 VAL A O 1
ATOM 1295 N N . PRO A 1 159 ? 4.153 -2.338 -11.308 1.00 98.38 159 PRO A N 1
ATOM 1296 C CA . PRO A 1 159 ? 3.060 -1.728 -10.555 1.00 98.38 159 PRO A CA 1
ATOM 1297 C C . PRO A 1 159 ? 3.455 -1.287 -9.141 1.00 98.38 159 PRO A C 1
ATOM 1299 O O . PRO A 1 159 ? 4.379 -1.823 -8.527 1.00 98.38 159 PRO A O 1
ATOM 1302 N N . HIS A 1 160 ? 2.718 -0.328 -8.588 1.00 98.31 160 HIS A N 1
ATOM 1303 C CA . HIS A 1 160 ? 2.844 0.030 -7.171 1.00 98.31 160 HIS A CA 1
ATOM 1304 C C . HIS A 1 160 ? 2.283 -1.081 -6.283 1.00 98.31 160 HIS A C 1
ATOM 1306 O O . HIS A 1 160 ? 1.434 -1.836 -6.737 1.00 98.31 160 HIS A O 1
ATOM 1312 N N . LEU A 1 161 ? 2.678 -1.143 -5.012 1.00 98.69 161 LEU A N 1
ATOM 1313 C CA . LEU A 1 161 ? 1.995 -1.974 -4.016 1.00 98.69 161 LEU A CA 1
ATOM 1314 C C . LEU A 1 161 ? 1.208 -1.064 -3.080 1.00 98.69 161 LEU A C 1
ATOM 1316 O O . LEU A 1 161 ? 1.797 -0.293 -2.328 1.00 98.69 161 LEU A O 1
ATOM 1320 N N . GLY A 1 162 ? -0.117 -1.129 -3.144 1.00 97.81 162 GLY A N 1
ATOM 1321 C CA . GLY A 1 162 ? -1.012 -0.395 -2.256 1.00 97.81 162 GLY A CA 1
ATOM 1322 C C . GLY A 1 162 ? -1.601 -1.329 -1.213 1.00 97.81 162 GLY A C 1
ATOM 1323 O O . GLY A 1 162 ? -2.210 -2.336 -1.574 1.00 97.81 162 GLY A O 1
ATOM 1324 N N . MET A 1 163 ? -1.434 -0.996 0.068 1.00 97.88 163 MET A N 1
ATOM 1325 C CA . MET A 1 163 ? -2.078 -1.722 1.158 1.00 97.88 163 MET A CA 1
ATOM 1326 C C . MET A 1 163 ? -2.714 -0.759 2.148 1.00 97.88 163 MET A C 1
ATOM 1328 O O . MET A 1 163 ? -2.038 0.105 2.713 1.00 97.88 163 MET A O 1
ATOM 1332 N N . ALA A 1 164 ? -4.007 -0.953 2.383 1.00 95.12 164 ALA A N 1
ATOM 1333 C CA . ALA A 1 164 ? -4.737 -0.321 3.464 1.00 95.12 164 ALA A CA 1
ATOM 1334 C C . ALA A 1 164 ? -5.407 -1.398 4.318 1.00 95.12 164 ALA A C 1
ATOM 1336 O O . ALA A 1 164 ? -6.004 -2.342 3.804 1.00 95.12 164 ALA A O 1
ATOM 1337 N N . PHE A 1 165 ? -5.311 -1.240 5.627 1.00 96.06 165 PHE A N 1
ATOM 1338 C CA . PHE A 1 165 ? -5.960 -2.072 6.625 1.00 96.06 165 PHE A CA 1
ATOM 1339 C C . PHE A 1 165 ? -6.712 -1.185 7.604 1.00 96.06 165 PHE A C 1
ATOM 1341 O O . PHE A 1 165 ? -6.491 0.023 7.677 1.00 96.06 165 PHE A O 1
ATOM 1348 N N . GLY A 1 166 ? -7.591 -1.775 8.397 1.00 93.94 166 GLY A N 1
ATOM 1349 C CA . GLY A 1 166 ? -8.252 -1.031 9.451 1.00 93.94 166 GLY A CA 1
ATOM 1350 C C . GLY A 1 166 ? -9.390 -1.794 10.083 1.00 93.94 166 GLY A C 1
ATOM 1351 O O . GLY A 1 166 ? -9.549 -3.003 9.894 1.00 93.94 166 GLY A O 1
ATOM 1352 N N . THR A 1 167 ? -10.207 -1.050 10.817 1.00 91.19 167 THR A N 1
ATOM 1353 C CA . THR A 1 167 ? -11.409 -1.578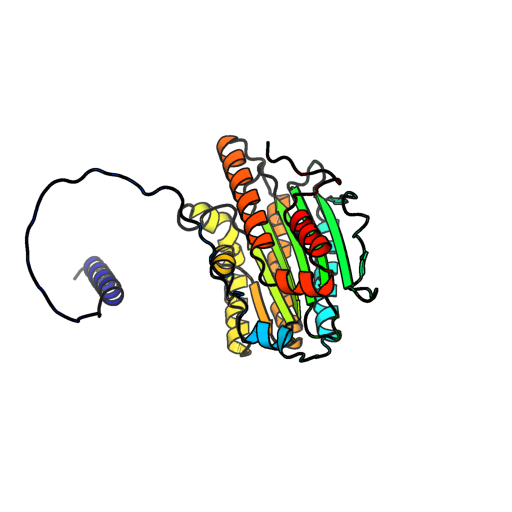 11.452 1.00 91.19 167 THR A CA 1
ATOM 1354 C C . THR A 1 167 ? -12.617 -0.729 11.105 1.00 91.19 167 THR A C 1
ATOM 1356 O O . THR A 1 167 ? -12.590 0.494 11.249 1.00 91.19 167 THR A O 1
ATOM 1359 N N . LEU A 1 168 ? -13.680 -1.393 10.654 1.00 77.00 168 LEU A N 1
ATOM 1360 C CA . LEU A 1 168 ? -14.966 -0.787 10.316 1.00 77.00 168 LEU A CA 1
ATOM 1361 C C . LEU A 1 168 ? -16.127 -1.733 10.651 1.00 77.00 168 LEU A C 1
ATOM 1363 O O . LEU A 1 168 ? -16.688 -2.371 9.761 1.00 77.00 168 LEU A O 1
ATOM 1367 N N . PRO A 1 169 ? -16.578 -1.799 11.910 1.00 77.62 169 PRO A N 1
ATOM 1368 C CA . PRO A 1 169 ? -15.862 -2.342 13.079 1.00 77.62 169 PRO A CA 1
ATOM 1369 C C . PRO A 1 169 ? -15.152 -3.693 12.850 1.00 77.62 169 PRO A C 1
ATOM 1371 O O . PRO A 1 169 ? -14.342 -4.112 13.674 1.00 77.62 169 PRO A O 1
ATOM 1374 N N . GLU A 1 170 ? -15.468 -4.388 11.761 1.00 90.50 170 GLU A N 1
ATOM 1375 C CA . GLU A 1 170 ? -14.835 -5.642 11.356 1.00 90.50 170 GLU A CA 1
ATOM 1376 C C . GLU A 1 170 ? -13.459 -5.410 10.711 1.00 90.50 170 GLU A C 1
ATOM 1378 O O . GLU A 1 170 ? -13.049 -4.263 10.516 1.00 90.50 170 GLU A O 1
ATOM 1383 N N . ALA A 1 171 ? -12.741 -6.486 10.371 1.00 94.25 171 ALA A N 1
ATOM 1384 C CA . ALA A 1 171 ? -11.455 -6.380 9.692 1.00 94.25 171 ALA A CA 1
ATOM 1385 C C . ALA A 1 171 ? -11.668 -5.819 8.283 1.00 94.25 171 ALA A C 1
ATOM 1387 O O . ALA A 1 171 ? -12.351 -6.430 7.460 1.00 94.25 171 ALA A O 1
ATOM 1388 N N . PHE A 1 172 ? -11.071 -4.663 8.010 1.00 93.69 172 PHE A N 1
ATOM 1389 C CA . PHE A 1 172 ? -11.020 -4.052 6.689 1.00 93.69 172 PHE A CA 1
ATOM 1390 C C . PHE A 1 172 ? -9.626 -4.241 6.100 1.00 93.69 172 PHE A C 1
ATOM 1392 O O . PHE A 1 172 ? -8.623 -4.037 6.788 1.00 93.69 172 PHE A O 1
ATOM 1399 N N . TYR A 1 173 ? -9.566 -4.609 4.824 1.00 95.31 173 TYR A N 1
ATOM 1400 C CA . TYR A 1 173 ? -8.312 -4.710 4.092 1.00 95.31 173 TYR A CA 1
ATOM 1401 C C . TYR A 1 173 ? -8.505 -4.438 2.598 1.00 95.31 173 TYR A C 1
ATOM 1403 O O . TYR A 1 173 ? -9.540 -4.750 2.000 1.00 95.31 173 TYR A O 1
ATOM 1411 N N . TYR A 1 174 ? -7.463 -3.865 2.011 1.00 93.31 174 TYR A N 1
ATOM 1412 C CA . TYR A 1 174 ? -7.326 -3.535 0.608 1.00 93.31 174 TYR A CA 1
ATOM 1413 C C . TYR A 1 174 ? -5.871 -3.766 0.193 1.00 93.31 174 TYR A C 1
ATOM 1415 O O . TYR A 1 174 ? -5.002 -3.032 0.653 1.00 93.31 174 TYR A O 1
ATOM 1423 N N . ILE A 1 175 ? -5.588 -4.785 -0.618 1.00 97.81 175 ILE A N 1
ATOM 1424 C CA . ILE A 1 175 ? -4.228 -5.134 -1.044 1.00 97.81 175 ILE A CA 1
ATOM 1425 C C . ILE A 1 175 ? -4.222 -5.308 -2.554 1.00 97.81 175 ILE A C 1
ATOM 1427 O O . ILE A 1 175 ? -4.990 -6.098 -3.103 1.00 97.81 175 ILE A O 1
ATOM 1431 N N . ASP A 1 176 ? -3.355 -4.560 -3.225 1.00 97.81 176 ASP A N 1
ATOM 1432 C CA . ASP A 1 176 ? -3.341 -4.513 -4.678 1.00 97.81 176 ASP A CA 1
ATOM 1433 C C . ASP A 1 176 ? -1.974 -4.127 -5.235 1.00 97.81 176 ASP A C 1
ATOM 1435 O O . ASP A 1 176 ? -1.256 -3.303 -4.662 1.00 97.81 176 ASP A O 1
ATOM 1439 N N . ILE A 1 177 ? -1.663 -4.671 -6.409 1.00 97.94 177 ILE A N 1
ATOM 1440 C CA . ILE A 1 177 ? -0.578 -4.174 -7.246 1.00 97.94 177 ILE A CA 1
ATOM 1441 C C . ILE A 1 177 ? -1.137 -3.124 -8.223 1.00 97.94 177 ILE A C 1
ATOM 1443 O O . ILE A 1 177 ? -1.583 -3.427 -9.332 1.00 97.94 177 ILE A O 1
ATOM 1447 N N . MET A 1 178 ? -1.178 -1.867 -7.780 1.00 97.19 178 MET A N 1
ATOM 1448 C CA . MET A 1 178 ? -1.938 -0.806 -8.444 1.00 97.19 178 MET A CA 1
ATOM 1449 C C . MET A 1 178 ? -1.389 -0.503 -9.851 1.00 97.19 178 MET A C 1
ATOM 1451 O O . MET A 1 178 ? -0.185 -0.253 -10.003 1.00 97.19 178 MET A O 1
ATOM 1455 N N . PRO A 1 179 ? -2.258 -0.462 -10.878 1.00 96.00 179 PRO A N 1
ATOM 1456 C CA . PRO A 1 179 ? -1.835 -0.326 -12.264 1.00 96.00 179 PRO A CA 1
ATOM 1457 C C . PRO A 1 179 ? -1.231 1.045 -12.533 1.00 96.00 179 PRO A C 1
ATOM 1459 O O . PRO A 1 179 ? -1.768 2.070 -12.108 1.00 96.00 179 PRO A O 1
ATOM 1462 N N . ARG A 1 180 ? -0.156 1.049 -13.327 1.00 95.88 180 ARG A N 1
ATOM 1463 C CA . ARG A 1 180 ? 0.539 2.255 -13.813 1.00 95.88 180 ARG A CA 1
ATOM 1464 C C . ARG A 1 180 ? 0.182 2.626 -15.253 1.00 95.88 180 ARG A C 1
ATOM 1466 O O . ARG A 1 180 ? 0.753 3.539 -15.832 1.00 95.88 180 ARG A O 1
ATOM 1473 N N . TYR A 1 181 ? -0.810 1.928 -15.798 1.00 94.25 181 TYR A N 1
ATOM 1474 C CA . TYR A 1 181 ? -1.335 2.074 -17.150 1.00 94.25 181 TYR A CA 1
ATOM 1475 C C . TYR A 1 181 ? -2.859 2.005 -17.121 1.00 94.25 181 TYR A C 1
ATOM 1477 O O . TYR A 1 181 ? -3.458 1.612 -16.116 1.00 94.25 181 TYR A O 1
ATOM 1485 N N . GLU A 1 182 ? -3.494 2.411 -18.214 1.00 93.62 182 GLU A N 1
ATOM 1486 C CA . GLU A 1 182 ? -4.901 2.096 -18.452 1.00 93.62 182 GLU A CA 1
ATOM 1487 C C . GLU A 1 182 ? -4.961 0.683 -19.056 1.00 93.62 182 GLU A C 1
ATOM 1489 O O . GLU A 1 182 ? -4.391 0.433 -20.116 1.00 93.62 182 GLU A O 1
ATOM 1494 N N . LEU A 1 183 ? -5.572 -0.268 -18.346 1.00 93.44 183 LEU A N 1
ATOM 1495 C CA . LEU A 1 183 ? -5.438 -1.697 -18.656 1.00 93.44 183 LEU A CA 1
ATOM 1496 C C . LEU A 1 183 ? -6.231 -2.147 -19.893 1.00 93.44 183 LEU A C 1
ATOM 1498 O O . LEU A 1 183 ? -5.883 -3.158 -20.499 1.00 93.44 183 LEU A O 1
ATOM 1502 N N . VAL A 1 184 ? -7.288 -1.429 -20.276 1.00 93.44 184 VAL A N 1
ATOM 1503 C CA . VAL A 1 184 ? -8.101 -1.745 -21.460 1.00 93.44 184 VAL A CA 1
ATOM 1504 C C . VAL A 1 184 ? -7.370 -1.337 -22.734 1.00 93.44 184 VAL A C 1
ATOM 1506 O O . VAL A 1 184 ? -7.422 -2.063 -23.727 1.00 93.44 184 VAL A O 1
ATOM 1509 N N . THR A 1 185 ? -6.683 -0.194 -22.726 1.00 95.88 185 THR A N 1
ATOM 1510 C CA . THR A 1 185 ? -5.895 0.264 -23.879 1.00 95.88 185 THR A CA 1
ATOM 1511 C C . THR A 1 185 ? -4.470 -0.289 -23.906 1.00 95.88 185 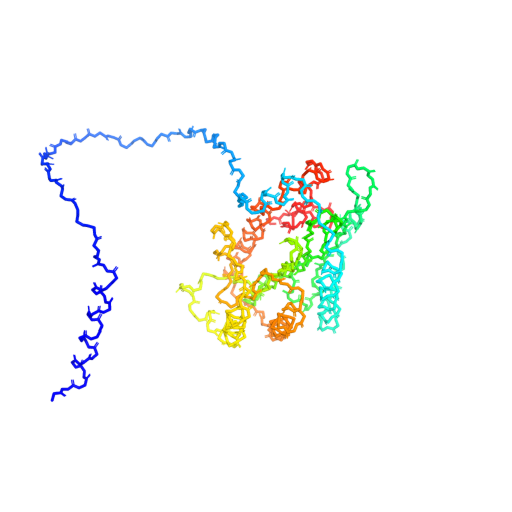THR A C 1
ATOM 1513 O O . THR A 1 185 ? -3.839 -0.208 -24.957 1.00 95.88 185 THR A O 1
ATOM 1516 N N . ASN A 1 186 ? -3.996 -0.888 -22.807 1.00 95.38 186 ASN A N 1
ATOM 1517 C CA . ASN A 1 186 ? -2.673 -1.516 -22.679 1.00 95.38 186 ASN A CA 1
ATOM 1518 C C . ASN A 1 186 ? -2.797 -2.978 -22.178 1.00 95.38 186 ASN A C 1
ATOM 1520 O O . ASN A 1 186 ? -2.368 -3.306 -21.063 1.00 95.38 186 ASN A O 1
ATOM 1524 N N . PRO A 1 187 ? -3.436 -3.879 -22.951 1.00 95.62 187 PRO A N 1
ATOM 1525 C CA . PRO A 1 187 ? -3.730 -5.244 -22.511 1.00 95.62 187 PRO A CA 1
ATOM 1526 C C . PRO A 1 187 ? -2.473 -6.088 -22.246 1.00 95.62 187 PRO A C 1
ATOM 1528 O O . PRO A 1 187 ? -2.511 -7.009 -21.433 1.00 95.62 187 PRO A O 1
ATOM 1531 N N . GLU A 1 188 ? -1.343 -5.777 -22.880 1.00 96.19 188 GLU A N 1
ATOM 1532 C CA . GLU A 1 188 ? -0.054 -6.422 -22.618 1.00 96.19 188 GLU A CA 1
ATOM 1533 C C . GLU A 1 188 ? 0.449 -6.183 -21.190 1.00 96.19 188 GLU A C 1
ATOM 1535 O O . GLU A 1 188 ? 1.012 -7.097 -20.588 1.00 96.19 188 GLU A O 1
ATOM 1540 N N . HIS A 1 189 ? 0.186 -5.007 -20.609 1.00 94.25 189 HIS A N 1
ATOM 1541 C CA . HIS A 1 189 ? 0.475 -4.745 -19.198 1.00 94.25 189 HIS A CA 1
ATOM 1542 C C . HIS A 1 189 ? -0.457 -5.533 -18.279 1.00 94.25 189 HIS A C 1
ATOM 1544 O O . HIS A 1 189 ? -0.019 -6.002 -17.227 1.00 94.25 189 HIS A O 1
ATOM 1550 N N . CYS A 1 190 ? -1.718 -5.724 -18.688 1.00 94.75 190 CYS A N 1
ATOM 1551 C CA . CYS A 1 190 ? -2.650 -6.580 -17.961 1.00 94.75 190 CYS A CA 1
ATOM 1552 C C . CYS A 1 190 ? -2.110 -8.019 -17.881 1.00 94.75 190 CYS A C 1
ATOM 1554 O O . CYS A 1 190 ? -1.935 -8.559 -16.793 1.00 94.75 190 CYS A O 1
ATOM 1556 N N . VAL A 1 191 ? -1.749 -8.597 -19.028 1.00 96.00 191 VAL A N 1
ATOM 1557 C CA . VAL A 1 191 ? -1.195 -9.958 -19.107 1.00 96.00 191 VAL A CA 1
ATOM 1558 C C . VAL A 1 191 ? 0.100 -10.079 -18.303 1.00 96.00 191 VAL A C 1
ATOM 1560 O O . VAL A 1 191 ? 0.255 -10.999 -17.507 1.00 96.00 191 VAL A O 1
ATOM 1563 N N . LYS A 1 192 ? 1.027 -9.128 -18.470 1.00 96.75 192 LYS A N 1
ATOM 1564 C CA . LYS A 1 192 ? 2.354 -9.173 -17.840 1.00 96.75 192 LYS A CA 1
ATOM 1565 C C . LYS A 1 192 ? 2.304 -9.199 -16.312 1.00 96.75 192 LYS A C 1
ATOM 1567 O O . LYS A 1 192 ? 3.154 -9.846 -15.707 1.00 96.75 192 LYS A O 1
ATOM 1572 N N . TYR A 1 193 ? 1.377 -8.463 -15.701 1.00 97.81 193 TYR A N 1
ATOM 1573 C CA . TYR A 1 193 ? 1.385 -8.237 -14.253 1.00 97.81 193 TYR A CA 1
ATOM 1574 C C . TYR A 1 193 ? 0.228 -8.880 -13.496 1.00 97.81 193 TYR A C 1
ATOM 1576 O O . TYR A 1 193 ? 0.335 -9.047 -12.285 1.00 97.81 193 TYR A O 1
ATOM 1584 N N . TYR A 1 194 ? -0.867 -9.234 -14.169 1.00 97.56 194 TYR A N 1
ATOM 1585 C CA . TYR A 1 194 ? -2.094 -9.647 -13.489 1.00 97.56 194 TYR A CA 1
ATOM 1586 C C . TYR A 1 194 ? -2.516 -11.084 -13.790 1.00 97.56 194 TYR A C 1
ATOM 1588 O O . TYR A 1 194 ? -3.213 -11.667 -12.963 1.00 97.56 194 TYR A O 1
ATOM 1596 N N . ASP A 1 195 ? -2.070 -11.701 -14.890 1.00 96.06 195 ASP A N 1
ATOM 1597 C CA . ASP A 1 195 ? -2.474 -13.078 -15.219 1.00 96.06 195 ASP A CA 1
ATOM 1598 C C . ASP A 1 195 ? -2.046 -14.081 -14.136 1.00 96.06 195 ASP A C 1
ATOM 1600 O O . ASP A 1 195 ? -2.849 -14.921 -13.724 1.00 96.06 195 ASP A O 1
ATOM 1604 N N . ASP A 1 196 ? -0.826 -13.943 -13.609 1.00 96.38 196 ASP A N 1
ATOM 1605 C CA . ASP A 1 196 ? -0.302 -14.813 -12.548 1.00 96.38 196 ASP A CA 1
ATOM 1606 C C . ASP A 1 196 ? -0.998 -14.590 -11.192 1.00 96.38 196 ASP A C 1
ATOM 1608 O O . ASP A 1 196 ? -1.073 -15.505 -10.369 1.00 96.38 196 ASP A O 1
ATOM 1612 N N . LEU A 1 197 ? -1.541 -13.391 -10.954 1.00 97.25 197 LEU A N 1
ATOM 1613 C CA . LEU A 1 197 ? -2.282 -13.061 -9.731 1.00 97.25 197 LEU A CA 1
ATOM 1614 C C . LEU A 1 197 ? -3.779 -13.348 -9.827 1.00 97.25 197 LEU A C 1
ATOM 1616 O O . LEU A 1 197 ? -4.438 -13.510 -8.799 1.00 97.25 197 LEU A O 1
ATOM 1620 N N . ASN A 1 198 ? -4.331 -13.450 -11.032 1.00 97.94 198 ASN A N 1
ATOM 1621 C CA . ASN A 1 198 ? -5.757 -13.659 -11.237 1.00 97.94 198 ASN A CA 1
ATOM 1622 C C . ASN A 1 198 ? -6.309 -14.898 -10.492 1.00 97.94 198 ASN A C 1
ATOM 1624 O O . ASN A 1 198 ? -7.364 -14.779 -9.865 1.00 97.94 198 ASN A O 1
ATOM 1628 N N . PRO A 1 199 ? -5.620 -16.059 -10.434 1.00 98.50 199 PRO A N 1
ATOM 1629 C CA . PRO A 1 199 ? -6.073 -17.184 -9.613 1.00 98.50 199 PRO A CA 1
ATOM 1630 C C . PRO A 1 199 ? -6.216 -16.849 -8.121 1.00 98.50 199 PRO A C 1
ATOM 1632 O O . PRO A 1 199 ? -7.154 -17.323 -7.483 1.00 98.50 199 PRO A O 1
ATOM 1635 N N . VAL A 1 200 ? -5.328 -16.013 -7.567 1.00 98.38 200 VAL A N 1
ATOM 1636 C CA . VAL A 1 200 ? -5.394 -15.560 -6.166 1.00 98.38 200 VAL A CA 1
ATOM 1637 C C . VAL A 1 200 ? -6.640 -14.703 -5.951 1.00 98.38 200 VAL A C 1
ATOM 1639 O O . VAL A 1 200 ? -7.387 -14.930 -5.000 1.00 98.38 200 VAL A O 1
ATOM 1642 N N . ALA A 1 201 ? -6.901 -13.763 -6.861 1.00 97.25 201 ALA A N 1
ATOM 1643 C CA . ALA A 1 201 ? -8.065 -12.885 -6.789 1.00 97.25 201 ALA A CA 1
ATOM 1644 C C . ALA A 1 201 ? -9.390 -13.656 -6.922 1.00 97.25 201 ALA A C 1
ATOM 1646 O O . ALA A 1 201 ? -10.327 -13.419 -6.159 1.00 97.25 201 ALA A O 1
ATOM 1647 N N . LEU A 1 202 ? -9.468 -14.618 -7.846 1.00 98.19 202 LEU A N 1
ATOM 1648 C CA . LEU A 1 202 ? -10.657 -15.456 -8.031 1.00 98.19 202 LEU A CA 1
ATOM 1649 C C . LEU A 1 202 ? -10.905 -16.390 -6.839 1.00 98.19 202 LEU A C 1
ATOM 1651 O O . LEU A 1 202 ? -12.057 -16.569 -6.434 1.00 98.19 202 LEU A O 1
ATOM 1655 N N . ALA A 1 203 ? -9.844 -16.958 -6.256 1.00 98.31 203 ALA A N 1
ATOM 1656 C CA . ALA A 1 203 ? -9.951 -17.756 -5.037 1.00 98.31 203 ALA A CA 1
ATOM 1657 C C . ALA A 1 203 ? -10.489 -16.909 -3.876 1.00 98.31 203 ALA A C 1
ATOM 1659 O O . ALA A 1 203 ? -11.455 -17.303 -3.231 1.00 98.31 203 ALA A O 1
ATOM 1660 N N . HIS A 1 204 ? -9.944 -15.703 -3.688 1.00 97.81 204 HIS A N 1
ATOM 1661 C CA . HIS A 1 204 ? -10.410 -14.758 -2.671 1.00 97.81 204 HIS A CA 1
ATOM 1662 C C . HIS A 1 204 ? -11.895 -14.400 -2.833 1.00 97.81 204 HIS A C 1
ATOM 1664 O O . HIS A 1 204 ? -12.662 -14.427 -1.873 1.00 97.81 204 HIS A O 1
ATOM 1670 N N . GLN A 1 205 ? -12.331 -14.096 -4.061 1.00 96.50 205 GLN A N 1
ATOM 1671 C CA . GLN A 1 205 ? -13.742 -13.808 -4.345 1.00 96.50 205 GLN A CA 1
ATOM 1672 C C . GLN A 1 205 ? -14.658 -15.005 -4.058 1.00 96.50 205 GLN A C 1
ATOM 1674 O O . GLN A 1 205 ? -15.771 -14.818 -3.562 1.00 96.50 205 GLN A O 1
ATOM 1679 N N . SER A 1 206 ? -14.192 -16.220 -4.354 1.00 97.50 206 SER A N 1
ATOM 1680 C CA . SER A 1 206 ? -14.935 -17.455 -4.076 1.00 97.50 206 SER A CA 1
ATOM 1681 C C . SER A 1 206 ? -15.071 -17.682 -2.569 1.00 97.50 206 SER A C 1
ATOM 1683 O O . SER A 1 206 ? -16.180 -17.892 -2.087 1.00 97.50 206 SER A O 1
ATOM 1685 N N . GLU A 1 207 ? -13.983 -17.530 -1.811 1.00 97.62 207 GLU A N 1
ATOM 1686 C CA . GLU A 1 207 ? -13.965 -17.674 -0.349 1.00 97.62 207 GLU A CA 1
ATOM 1687 C C . GLU A 1 207 ? -14.867 -16.636 0.341 1.00 97.62 207 GLU A C 1
ATOM 1689 O O . GLU A 1 207 ? -15.620 -16.985 1.251 1.00 97.62 207 GLU A O 1
ATOM 1694 N N . LEU A 1 208 ? -14.860 -15.376 -0.121 1.00 96.31 208 LEU A N 1
ATOM 1695 C CA . LEU A 1 208 ? -15.795 -14.346 0.352 1.00 96.31 208 LEU A CA 1
ATOM 1696 C C . LEU A 1 208 ? -17.253 -14.804 0.192 1.00 96.31 208 LEU A C 1
ATOM 1698 O O . LEU A 1 208 ? -18.045 -14.706 1.129 1.00 96.31 208 LEU A O 1
ATOM 1702 N N . PHE A 1 209 ? -17.605 -15.321 -0.987 1.00 96.06 209 PHE A N 1
ATOM 1703 C CA . PHE A 1 209 ? -18.959 -15.788 -1.275 1.00 96.06 209 PHE A CA 1
ATOM 1704 C C . PHE A 1 209 ? -19.343 -17.015 -0.436 1.00 96.06 209 PHE A C 1
ATOM 1706 O O . PHE A 1 209 ? -20.413 -17.028 0.172 1.00 96.06 209 PHE A O 1
ATOM 1713 N N . GLU A 1 210 ? -18.472 -18.022 -0.369 1.00 96.25 210 GLU A N 1
ATOM 1714 C CA . GLU A 1 210 ? -18.699 -19.271 0.369 1.00 96.25 210 GLU A CA 1
ATOM 1715 C C . GLU A 1 210 ? -18.881 -19.039 1.873 1.00 96.25 210 GLU A C 1
ATOM 1717 O O . GLU A 1 210 ? -19.731 -19.674 2.498 1.00 96.25 210 GLU A O 1
ATOM 1722 N N . GLN A 1 211 ? -18.127 -18.097 2.443 1.00 95.50 211 GLN A N 1
ATOM 1723 C CA . GLN A 1 211 ? -18.181 -17.751 3.867 1.00 95.50 211 GLN A CA 1
ATOM 1724 C C . GLN A 1 211 ? -19.238 -16.682 4.188 1.00 95.50 211 GLN A C 1
ATOM 1726 O O . GLN A 1 211 ? -19.372 -16.266 5.340 1.00 95.50 211 GLN A O 1
ATOM 1731 N N . GLY A 1 212 ? -19.992 -16.209 3.189 1.00 93.75 212 GLY A N 1
ATOM 1732 C CA . GLY A 1 212 ? -20.996 -15.158 3.368 1.00 93.75 212 GLY A CA 1
ATOM 1733 C C . GLY A 1 212 ? -20.409 -13.810 3.802 1.00 93.75 212 GLY A C 1
ATOM 1734 O O . GLY A 1 212 ? -21.107 -13.007 4.422 1.00 93.75 212 GLY A O 1
ATOM 1735 N N . VAL A 1 213 ? -19.136 -13.558 3.493 1.00 92.88 213 VAL A N 1
ATOM 1736 C CA . VAL A 1 213 ? -18.438 -12.312 3.814 1.00 92.88 213 VAL A CA 1
ATOM 1737 C C . VAL A 1 213 ? -18.661 -11.299 2.701 1.00 92.88 213 VAL A C 1
ATOM 1739 O O . VAL A 1 213 ? -18.564 -11.600 1.511 1.00 92.88 213 VAL A O 1
ATOM 1742 N N . LYS A 1 214 ? -18.972 -10.061 3.086 1.00 82.50 214 LYS A N 1
ATOM 1743 C CA . LYS A 1 214 ? -19.280 -8.985 2.145 1.00 82.50 214 LYS A CA 1
ATOM 1744 C C . LYS A 1 214 ? -18.011 -8.582 1.379 1.00 82.50 214 LYS A C 1
ATOM 1746 O O . LYS A 1 214 ? -17.046 -8.122 1.995 1.00 82.50 214 LYS A O 1
ATOM 1751 N N . PRO A 1 215 ? -18.010 -8.656 0.035 1.00 88.19 215 PRO A N 1
ATOM 1752 C CA . PRO A 1 215 ? -16.940 -8.062 -0.749 1.00 88.19 215 PRO A CA 1
ATOM 1753 C C . PRO A 1 215 ? -16.869 -6.563 -0.472 1.00 88.19 215 PRO A C 1
ATOM 1755 O O . PRO A 1 215 ? -17.898 -5.877 -0.423 1.00 88.19 215 PRO A O 1
ATOM 1758 N N . PHE A 1 216 ? -15.660 -6.030 -0.317 1.00 87.56 216 PHE A N 1
ATOM 1759 C CA . PHE A 1 216 ? -15.519 -4.590 -0.190 1.00 87.56 216 PHE A CA 1
ATOM 1760 C C . PHE A 1 216 ? -15.746 -3.936 -1.552 1.00 87.56 216 PHE A C 1
ATOM 1762 O O . PHE A 1 216 ? -14.953 -4.076 -2.479 1.00 87.56 216 PHE A O 1
ATOM 1769 N N . HIS A 1 217 ? -16.840 -3.191 -1.662 1.00 84.69 217 HIS A N 1
ATOM 1770 C CA . HIS A 1 217 ? -17.137 -2.370 -2.824 1.00 84.69 217 HIS A CA 1
ATOM 1771 C C . HIS A 1 217 ? -17.044 -0.903 -2.415 1.00 84.69 217 HIS A C 1
ATOM 1773 O O . HIS A 1 217 ? -17.979 -0.356 -1.825 1.00 84.69 217 HIS A O 1
ATOM 1779 N N . ALA A 1 218 ? -15.899 -0.274 -2.700 1.00 83.94 218 ALA A N 1
ATOM 1780 C CA . ALA A 1 218 ? -15.659 1.116 -2.329 1.00 83.94 218 ALA A CA 1
ATOM 1781 C C . ALA A 1 218 ? -16.787 2.011 -2.853 1.00 83.94 218 ALA A C 1
ATOM 1783 O O . ALA A 1 218 ? -17.188 1.898 -4.008 1.00 83.94 218 ALA A O 1
ATOM 1784 N N . ALA A 1 219 ? -17.300 2.914 -2.023 1.00 82.12 219 ALA A N 1
ATOM 1785 C CA . ALA A 1 219 ? -18.440 3.757 -2.381 1.00 82.12 219 ALA A CA 1
ATOM 1786 C C . ALA A 1 219 ? -18.116 4.753 -3.493 1.00 82.12 219 ALA A C 1
ATOM 1788 O O . ALA A 1 219 ? -18.916 4.983 -4.404 1.00 82.12 219 ALA A O 1
ATOM 1789 N N . MET A 1 220 ? -16.909 5.309 -3.428 1.00 84.00 220 MET A N 1
ATOM 1790 C CA . MET A 1 220 ? -16.402 6.260 -4.398 1.00 84.00 220 MET A CA 1
ATOM 1791 C C . MET A 1 220 ? -15.993 5.530 -5.684 1.00 84.00 220 MET A C 1
ATOM 1793 O O . MET A 1 220 ? -15.109 4.673 -5.637 1.00 84.00 220 MET A O 1
ATOM 1797 N N . PRO A 1 221 ? -16.583 5.880 -6.845 1.00 88.69 221 PRO A N 1
ATOM 1798 C CA . PRO A 1 221 ? -16.219 5.270 -8.123 1.00 88.69 221 PRO A CA 1
ATOM 1799 C C . PRO A 1 221 ? -14.745 5.442 -8.477 1.00 88.69 221 PRO A C 1
ATOM 1801 O O . PRO A 1 221 ? -14.163 4.539 -9.064 1.00 88.69 221 PRO A O 1
ATOM 1804 N N . PHE A 1 222 ? -14.143 6.571 -8.086 1.00 88.31 222 PHE A N 1
ATOM 1805 C CA . PHE A 1 222 ? -12.722 6.824 -8.302 1.00 88.31 222 PHE A CA 1
ATOM 1806 C C . PHE A 1 222 ? -11.845 5.762 -7.633 1.00 88.31 222 PHE A C 1
ATOM 1808 O O . PHE A 1 222 ? -10.981 5.207 -8.299 1.00 88.31 222 PHE A O 1
ATOM 1815 N N . ILE A 1 223 ? -12.122 5.430 -6.364 1.00 87.81 223 ILE A N 1
ATOM 1816 C CA . ILE A 1 223 ? -11.391 4.367 -5.669 1.00 87.81 223 ILE A CA 1
ATOM 1817 C C . ILE A 1 223 ? -11.554 3.071 -6.451 1.00 87.81 223 ILE A C 1
ATOM 1819 O O . ILE A 1 223 ? -10.560 2.487 -6.826 1.00 87.81 223 ILE A O 1
ATOM 1823 N N . ARG A 1 224 ? -12.772 2.672 -6.836 1.00 90.31 224 ARG A N 1
ATOM 1824 C CA . ARG A 1 224 ? -12.958 1.447 -7.640 1.00 90.31 224 ARG A CA 1
ATOM 1825 C C . ARG A 1 224 ? -12.167 1.444 -8.952 1.00 90.31 224 ARG A C 1
ATOM 1827 O O . ARG A 1 224 ? -11.682 0.395 -9.349 1.00 90.31 224 ARG A O 1
ATOM 1834 N N . ALA A 1 225 ? -12.051 2.593 -9.612 1.00 90.38 225 ALA A N 1
ATOM 1835 C CA . ALA A 1 225 ? -11.313 2.736 -10.862 1.00 90.38 225 ALA A CA 1
ATOM 1836 C C . ALA A 1 225 ? -9.785 2.744 -10.679 1.00 90.38 225 ALA A C 1
ATOM 1838 O O . ALA A 1 225 ? -9.070 2.490 -11.643 1.00 90.38 225 ALA A O 1
ATOM 1839 N N . SER A 1 226 ? -9.274 3.035 -9.477 1.00 89.56 226 SER A N 1
ATOM 1840 C CA . SER A 1 226 ? -7.835 2.973 -9.189 1.00 89.56 226 SER A CA 1
ATOM 1841 C C . SER A 1 226 ? -7.340 1.567 -8.847 1.00 89.56 226 SER A C 1
ATOM 1843 O O . SER A 1 226 ? -6.132 1.367 -8.745 1.00 89.56 226 SER A O 1
ATOM 1845 N N . LEU A 1 227 ? -8.257 0.621 -8.635 1.00 91.88 227 LEU A N 1
ATOM 1846 C CA . LEU A 1 227 ? -7.950 -0.760 -8.274 1.00 91.88 227 LEU A CA 1
ATOM 1847 C C . LEU A 1 227 ? -7.672 -1.593 -9.519 1.00 91.88 227 LEU A C 1
ATOM 1849 O O . LEU A 1 227 ? -8.329 -1.425 -10.550 1.00 91.88 227 LEU A O 1
ATOM 1853 N N . SER A 1 228 ? -6.752 -2.543 -9.408 1.00 96.06 228 SER A N 1
ATOM 1854 C CA . SER A 1 228 ? -6.595 -3.558 -10.436 1.00 96.06 228 SER A CA 1
ATOM 1855 C C . SER A 1 228 ? -7.743 -4.580 -10.416 1.00 96.06 228 SER A C 1
ATOM 1857 O O . SER A 1 228 ? -8.416 -4.763 -9.395 1.00 96.06 228 SER A O 1
ATOM 1859 N N . PRO A 1 229 ? -7.937 -5.330 -11.517 1.00 95.12 229 PRO A N 1
ATOM 1860 C CA . PRO A 1 229 ? -8.848 -6.473 -11.551 1.00 95.12 229 PRO A CA 1
ATOM 1861 C C . PRO A 1 229 ? -8.504 -7.587 -10.549 1.00 95.12 229 PRO A C 1
ATOM 1863 O O . PRO A 1 229 ? -9.361 -8.420 -10.265 1.00 95.12 229 PRO A O 1
ATOM 1866 N N . CYS A 1 230 ? -7.272 -7.615 -10.026 1.00 97.12 230 CYS A N 1
ATOM 1867 C CA . CYS A 1 230 ? -6.777 -8.648 -9.114 1.00 97.12 230 CYS A CA 1
ATOM 1868 C C . CYS A 1 230 ? -6.671 -8.181 -7.654 1.00 97.12 230 CYS A C 1
ATOM 1870 O O . CYS A 1 230 ? -6.045 -8.862 -6.840 1.00 97.12 230 CYS A O 1
ATOM 1872 N N . ALA A 1 231 ? -7.266 -7.036 -7.309 1.00 97.06 231 ALA A N 1
ATOM 1873 C CA . ALA A 1 231 ? -7.249 -6.524 -5.946 1.00 97.06 231 ALA A CA 1
ATOM 1874 C C . ALA A 1 231 ? -7.881 -7.515 -4.947 1.00 97.06 231 ALA A C 1
ATOM 1876 O O . ALA A 1 231 ? -8.991 -8.018 -5.146 1.00 97.06 231 ALA A O 1
ATOM 1877 N N . VAL A 1 232 ? -7.193 -7.740 -3.827 1.00 97.31 232 VAL A N 1
ATOM 1878 C CA . VAL A 1 232 ? -7.672 -8.524 -2.684 1.00 97.31 232 VAL A CA 1
ATOM 1879 C C . VAL A 1 232 ? -8.242 -7.553 -1.657 1.00 97.31 232 VAL A C 1
ATOM 1881 O O . VAL A 1 232 ? -7.506 -6.876 -0.938 1.00 97.31 232 VAL A O 1
ATOM 1884 N N . ALA A 1 233 ? -9.570 -7.456 -1.598 1.00 95.06 233 ALA A N 1
ATOM 1885 C CA . ALA A 1 233 ? -10.257 -6.504 -0.730 1.00 95.06 233 ALA A CA 1
ATOM 1886 C C . ALA A 1 233 ? -11.483 -7.118 -0.048 1.00 95.06 233 ALA A C 1
ATOM 1888 O O . ALA A 1 233 ? -12.198 -7.934 -0.636 1.00 95.06 233 ALA A O 1
ATOM 1889 N N . GLY A 1 234 ? -11.758 -6.698 1.185 1.00 93.31 234 GLY A N 1
ATOM 1890 C CA . GLY A 1 234 ? -12.910 -7.184 1.938 1.00 93.31 234 GLY A CA 1
ATOM 1891 C C . GLY A 1 234 ? -13.147 -6.453 3.254 1.00 93.31 234 GLY A C 1
ATOM 1892 O O . GLY A 1 234 ? -12.284 -5.738 3.764 1.00 93.31 234 GLY A O 1
ATOM 1893 N N . VAL A 1 235 ? -14.358 -6.640 3.777 1.00 92.94 235 VAL A N 1
ATOM 1894 C CA . VAL A 1 235 ? -14.742 -6.287 5.147 1.00 92.94 235 VAL A CA 1
ATOM 1895 C C . VAL A 1 235 ? -15.414 -7.513 5.736 1.00 92.94 235 VAL A C 1
ATOM 1897 O O . VAL A 1 235 ? -16.410 -7.983 5.182 1.00 92.94 235 VAL A O 1
ATOM 1900 N N . GLY A 1 236 ? -14.841 -8.064 6.799 1.00 92.56 236 GLY A N 1
ATOM 1901 C CA . GLY A 1 236 ? -15.345 -9.306 7.361 1.00 92.56 236 GLY A CA 1
ATOM 1902 C C . GLY A 1 236 ? -14.831 -9.622 8.757 1.00 92.56 236 GLY A C 1
ATOM 1903 O O . GLY A 1 236 ? -13.905 -8.974 9.258 1.00 92.56 236 GLY A O 1
ATOM 1904 N N . PRO A 1 237 ? -15.413 -10.648 9.393 1.00 95.38 237 PRO A N 1
ATOM 1905 C CA . PRO A 1 237 ? -15.058 -11.031 10.745 1.00 95.38 237 PRO A CA 1
ATOM 1906 C C . PRO A 1 237 ? -13.590 -11.465 10.828 1.00 95.38 237 PRO A C 1
ATOM 1908 O O . PRO A 1 237 ? -12.987 -11.930 9.857 1.00 95.38 237 PRO A O 1
ATOM 1911 N N . LEU A 1 238 ? -13.008 -11.319 12.019 1.00 95.81 238 LEU A N 1
ATOM 1912 C CA . LEU A 1 238 ? -11.582 -11.551 12.240 1.00 95.81 238 LEU A CA 1
ATOM 1913 C C . LEU A 1 238 ? -11.129 -12.967 11.843 1.00 95.81 238 LEU A C 1
ATOM 1915 O O . LEU A 1 238 ? -10.048 -13.116 11.284 1.00 95.81 238 LEU A O 1
ATOM 1919 N N . ASN A 1 239 ? -11.956 -13.990 12.073 1.00 97.12 239 ASN A N 1
ATOM 1920 C CA . ASN A 1 239 ? -11.642 -15.364 11.675 1.00 97.12 239 ASN A CA 1
ATOM 1921 C C . ASN A 1 239 ? -11.476 -15.498 10.154 1.00 97.12 239 ASN A C 1
ATOM 1923 O O . ASN A 1 239 ? -10.506 -16.089 9.707 1.00 97.12 239 ASN A O 1
ATOM 1927 N N . PHE A 1 240 ? -12.341 -14.876 9.346 1.00 97.25 240 PHE A N 1
ATOM 1928 C CA . PHE A 1 240 ? -12.168 -14.872 7.891 1.00 97.25 240 PHE A CA 1
ATOM 1929 C C . PHE A 1 240 ? -10.859 -14.189 7.482 1.00 97.25 240 PHE A C 1
ATOM 1931 O O . PHE A 1 240 ? -10.138 -14.669 6.606 1.00 97.25 240 PHE A O 1
ATOM 1938 N N . PHE A 1 241 ? -10.533 -13.061 8.121 1.00 97.25 241 PHE A N 1
ATOM 1939 C CA . PHE A 1 241 ? -9.268 -12.382 7.863 1.00 97.25 241 PHE A CA 1
ATOM 1940 C C . PHE A 1 241 ? -8.071 -13.295 8.166 1.00 97.25 241 PHE A C 1
ATOM 1942 O O . PHE A 1 241 ? -7.157 -13.394 7.350 1.00 97.25 241 PHE A O 1
ATOM 1949 N N . GLN A 1 242 ? -8.093 -13.977 9.312 1.00 97.50 242 GLN A N 1
ATOM 1950 C CA . GLN A 1 242 ? -7.018 -14.859 9.761 1.00 97.50 242 GLN A CA 1
ATOM 1951 C C . GLN A 1 242 ? -6.882 -16.123 8.907 1.00 97.50 242 GLN A C 1
ATOM 1953 O O . GLN A 1 242 ? -5.765 -16.464 8.522 1.00 97.50 242 GLN A O 1
ATOM 1958 N N . ASP A 1 243 ? -8.001 -16.776 8.604 1.00 96.81 243 ASP A N 1
ATOM 1959 C CA . ASP A 1 243 ? -8.033 -18.109 8.001 1.00 96.81 243 ASP A CA 1
ATOM 1960 C C . ASP A 1 243 ? -7.996 -18.071 6.466 1.00 96.81 243 ASP A C 1
ATOM 1962 O O . ASP A 1 243 ? -7.575 -19.044 5.845 1.00 96.81 243 ASP A O 1
ATOM 1966 N N . CYS A 1 244 ? -8.424 -16.963 5.846 1.00 96.75 244 CYS A N 1
ATOM 1967 C CA . CYS A 1 244 ? -8.538 -16.844 4.387 1.00 96.75 244 CYS A CA 1
ATOM 1968 C C . CYS A 1 244 ? -7.749 -15.645 3.842 1.00 96.75 244 CYS A C 1
ATOM 1970 O O . CYS A 1 244 ? -6.803 -15.808 3.067 1.00 96.75 244 CYS A O 1
ATOM 1972 N N . ALA A 1 245 ? -8.084 -14.422 4.271 1.00 97.50 245 ALA A N 1
ATOM 1973 C CA . ALA A 1 245 ? -7.547 -13.214 3.635 1.00 97.50 245 ALA A CA 1
ATOM 1974 C C . ALA A 1 245 ? -6.020 -13.083 3.782 1.00 97.50 245 ALA A C 1
ATOM 1976 O O . ALA A 1 245 ? -5.341 -12.717 2.820 1.00 97.50 245 ALA A O 1
ATOM 1977 N N . LYS A 1 246 ? -5.465 -13.413 4.962 1.00 98.06 246 LYS A N 1
ATOM 1978 C CA . LYS A 1 246 ? -4.017 -13.351 5.241 1.00 98.06 246 LYS A CA 1
ATOM 1979 C C . LYS A 1 246 ? -3.192 -14.108 4.198 1.00 98.06 246 LYS A C 1
ATOM 1981 O O . LYS A 1 246 ? -2.172 -13.592 3.745 1.00 98.06 246 LYS A O 1
ATOM 1986 N N . GLU A 1 247 ? -3.625 -15.300 3.789 1.00 98.19 247 GLU A N 1
ATOM 1987 C CA . GLU A 1 247 ? -2.916 -16.106 2.787 1.00 98.19 247 GLU A CA 1
ATOM 1988 C C . GLU A 1 247 ? -2.837 -15.382 1.435 1.00 98.19 247 GLU A C 1
ATOM 1990 O O . GLU A 1 247 ? -1.758 -15.273 0.846 1.00 98.19 247 GLU A O 1
ATOM 1995 N N . LYS A 1 248 ? -3.966 -14.838 0.962 1.00 98.50 248 LYS A N 1
ATOM 1996 C CA . LYS A 1 248 ? -4.049 -14.159 -0.341 1.00 98.50 248 LYS A CA 1
ATOM 1997 C C . LYS A 1 248 ? -3.260 -12.854 -0.345 1.00 98.50 248 LYS A C 1
ATOM 1999 O O . LYS A 1 248 ? -2.559 -12.563 -1.310 1.00 98.50 248 LYS A O 1
ATOM 2004 N N . ILE A 1 249 ? -3.301 -12.115 0.764 1.00 98.69 249 ILE A N 1
ATOM 2005 C CA . ILE A 1 249 ? -2.488 -10.912 0.973 1.00 98.69 249 ILE A CA 1
ATOM 2006 C C . ILE A 1 249 ? -0.997 -11.244 0.842 1.00 98.69 249 ILE A C 1
ATOM 2008 O O . ILE A 1 249 ? -0.283 -10.587 0.084 1.00 98.69 249 ILE A O 1
ATOM 2012 N N . TRP A 1 250 ? -0.526 -12.299 1.513 1.00 98.75 250 TRP A N 1
ATOM 2013 C CA . TRP A 1 250 ? 0.866 -12.735 1.399 1.00 98.75 250 TRP A CA 1
ATOM 2014 C C . TRP A 1 250 ? 1.245 -13.172 -0.016 1.00 98.75 250 TRP A C 1
ATOM 2016 O O . TRP A 1 250 ? 2.374 -12.919 -0.435 1.00 98.75 250 TRP A O 1
ATOM 2026 N N . ALA A 1 251 ? 0.335 -13.811 -0.755 1.00 98.69 251 ALA A N 1
ATOM 2027 C CA . ALA A 1 251 ? 0.581 -14.184 -2.145 1.00 98.69 251 ALA A CA 1
ATOM 2028 C C . ALA A 1 251 ? 0.815 -12.947 -3.031 1.00 98.69 251 ALA A C 1
ATOM 2030 O O . ALA A 1 251 ? 1.794 -12.918 -3.776 1.00 98.69 251 ALA A O 1
ATOM 2031 N N . VAL A 1 252 ? -0.012 -11.902 -2.888 1.00 98.81 252 VAL A N 1
ATOM 2032 C CA . VAL A 1 252 ? 0.160 -10.631 -3.617 1.00 98.81 252 VAL A CA 1
ATOM 2033 C C . VAL A 1 252 ? 1.479 -9.950 -3.242 1.00 98.81 252 VAL A C 1
ATOM 2035 O O . VAL A 1 252 ? 2.242 -9.563 -4.126 1.00 98.81 252 VAL A O 1
ATOM 2038 N N . VAL A 1 253 ? 1.790 -9.853 -1.945 1.00 98.88 253 VAL A N 1
ATOM 2039 C CA . VAL A 1 253 ? 3.029 -9.228 -1.448 1.00 98.88 253 VAL A CA 1
ATOM 2040 C C . VAL A 1 253 ? 4.271 -9.934 -1.988 1.00 98.88 253 VAL A C 1
ATOM 2042 O O . VAL A 1 253 ? 5.167 -9.284 -2.524 1.00 98.88 253 VAL A O 1
ATOM 2045 N N . LYS A 1 254 ? 4.332 -11.265 -1.871 1.00 98.81 254 LYS A N 1
ATOM 2046 C CA . LYS A 1 254 ? 5.478 -12.054 -2.347 1.00 98.81 254 LYS A CA 1
ATOM 2047 C C . LYS A 1 254 ? 5.642 -11.935 -3.855 1.00 98.81 254 LYS A C 1
ATOM 2049 O O . LYS A 1 254 ? 6.756 -11.746 -4.327 1.00 98.81 254 LYS A O 1
ATOM 2054 N N . HIS A 1 255 ? 4.539 -11.988 -4.602 1.00 98.62 255 HIS A N 1
ATOM 2055 C CA . HIS A 1 255 ? 4.575 -11.782 -6.044 1.00 98.62 255 HIS A CA 1
ATOM 2056 C C . HIS A 1 255 ? 5.139 -10.401 -6.402 1.00 98.62 255 HIS A C 1
ATOM 2058 O O . HIS A 1 255 ? 6.035 -10.305 -7.236 1.00 98.62 255 HIS A O 1
ATOM 2064 N N . TRP A 1 256 ? 4.685 -9.338 -5.731 1.00 98.81 256 TRP A N 1
ATOM 2065 C CA . TRP A 1 256 ? 5.201 -7.990 -5.967 1.00 98.81 256 TRP A CA 1
ATOM 2066 C C . TRP A 1 256 ? 6.701 -7.869 -5.669 1.00 98.81 256 TRP A C 1
ATOM 2068 O O . TRP A 1 256 ? 7.427 -7.291 -6.472 1.00 98.81 256 TRP A O 1
ATOM 2078 N N . VAL A 1 257 ? 7.195 -8.459 -4.574 1.00 98.81 257 VAL A N 1
ATOM 2079 C CA . VAL A 1 257 ? 8.638 -8.466 -4.265 1.00 98.81 257 VAL A CA 1
ATOM 2080 C C . VAL A 1 257 ? 9.446 -9.121 -5.389 1.00 98.81 257 VAL A C 1
ATOM 2082 O O . VAL A 1 257 ? 10.473 -8.581 -5.800 1.00 98.81 257 VAL A O 1
ATOM 2085 N N . GLU A 1 258 ? 8.972 -10.237 -5.944 1.00 98.44 258 GLU A N 1
ATOM 2086 C CA . GLU A 1 258 ? 9.640 -10.888 -7.076 1.00 98.44 258 GLU A CA 1
ATOM 2087 C C . GLU A 1 258 ? 9.602 -10.027 -8.351 1.00 98.44 258 GLU A C 1
ATOM 2089 O O . GLU A 1 258 ? 10.605 -9.946 -9.064 1.00 98.44 258 GLU A O 1
ATOM 2094 N N . LEU A 1 259 ? 8.505 -9.301 -8.608 1.00 98.31 259 LEU A N 1
ATOM 2095 C CA . LEU A 1 259 ? 8.447 -8.319 -9.699 1.00 98.31 259 LEU A CA 1
ATOM 2096 C C . LEU A 1 259 ? 9.472 -7.194 -9.515 1.00 98.31 259 LEU A C 1
ATOM 2098 O O . LEU A 1 259 ? 10.113 -6.791 -10.485 1.00 98.31 259 LEU A O 1
ATOM 2102 N N . VAL A 1 260 ? 9.644 -6.698 -8.288 1.00 98.38 260 VAL A N 1
ATOM 2103 C CA . VAL A 1 260 ? 10.616 -5.644 -7.970 1.00 98.38 260 VAL A CA 1
ATOM 2104 C C . VAL A 1 260 ? 12.048 -6.136 -8.174 1.00 98.38 260 VAL A C 1
ATOM 2106 O O . VAL A 1 260 ? 12.844 -5.439 -8.797 1.00 98.38 260 VAL A O 1
ATOM 2109 N N . LYS A 1 261 ? 12.378 -7.352 -7.726 1.00 97.62 261 LYS A N 1
ATOM 2110 C CA . LYS A 1 261 ? 13.705 -7.954 -7.948 1.00 97.62 261 LYS A CA 1
ATOM 2111 C C . LYS A 1 261 ? 14.002 -8.206 -9.426 1.00 97.62 261 LYS A C 1
ATOM 2113 O O . LYS A 1 261 ? 15.147 -8.095 -9.855 1.00 97.62 261 LYS A O 1
ATOM 2118 N N . ALA A 1 262 ? 12.978 -8.551 -10.205 1.00 97.25 262 ALA A N 1
ATOM 2119 C CA . ALA A 1 262 ? 13.085 -8.769 -11.645 1.00 97.25 262 ALA A CA 1
ATOM 2120 C C . ALA A 1 262 ? 12.943 -7.478 -12.475 1.00 97.25 262 ALA A C 1
ATOM 2122 O O . ALA A 1 262 ? 12.988 -7.539 -13.712 1.00 97.25 262 ALA A O 1
ATOM 2123 N N . ALA A 1 263 ? 12.750 -6.326 -11.825 1.00 96.94 263 ALA A N 1
ATOM 2124 C CA . ALA A 1 263 ? 12.508 -5.058 -12.490 1.00 96.94 263 ALA A CA 1
ATOM 2125 C C . ALA A 1 263 ? 13.673 -4.691 -13.411 1.00 96.94 263 ALA A C 1
ATOM 2127 O O . ALA A 1 263 ? 14.850 -4.803 -13.065 1.00 96.94 263 ALA A O 1
ATOM 2128 N N . LYS A 1 264 ? 13.329 -4.215 -14.604 1.00 94.38 264 LYS A N 1
ATOM 2129 C CA . LYS A 1 264 ? 14.296 -3.684 -15.563 1.00 94.38 264 LYS A CA 1
ATOM 2130 C C . LYS A 1 264 ? 14.151 -2.177 -15.631 1.00 94.38 264 LYS A C 1
ATOM 2132 O O . LYS A 1 264 ? 13.040 -1.657 -15.516 1.00 94.38 264 LYS A O 1
ATOM 2137 N N . VAL A 1 265 ? 15.284 -1.517 -15.847 1.00 95.50 265 VAL A N 1
ATOM 2138 C CA . VAL A 1 265 ? 15.314 -0.094 -16.168 1.00 95.50 265 VAL A CA 1
ATOM 2139 C C . VAL A 1 265 ? 14.747 0.088 -17.571 1.00 95.50 265 VAL A C 1
ATOM 2141 O O . VAL A 1 265 ? 15.265 -0.484 -18.531 1.00 95.50 265 VAL A O 1
ATOM 2144 N N . ASP A 1 266 ? 13.680 0.865 -17.671 1.00 94.88 266 ASP A N 1
ATOM 2145 C CA . ASP A 1 266 ? 13.129 1.334 -18.928 1.00 94.88 266 ASP A CA 1
ATOM 2146 C C . ASP A 1 266 ? 13.964 2.513 -19.438 1.00 94.88 266 ASP A C 1
ATOM 2148 O O . ASP A 1 266 ? 14.227 3.479 -18.718 1.00 94.88 266 ASP A O 1
ATOM 2152 N N . THR A 1 267 ? 14.427 2.399 -20.678 1.00 95.88 267 THR A N 1
ATOM 2153 C CA . THR A 1 267 ? 15.254 3.409 -21.342 1.00 95.88 267 THR A CA 1
ATOM 2154 C C . THR A 1 267 ? 14.438 4.356 -22.219 1.00 95.88 267 THR A C 1
ATOM 2156 O O . THR A 1 267 ? 15.004 5.307 -22.758 1.00 95.88 267 THR A O 1
ATOM 2159 N N . ASP A 1 268 ? 13.138 4.104 -22.406 1.00 96.62 268 ASP A N 1
ATOM 2160 C CA . ASP A 1 268 ? 12.250 5.027 -23.108 1.00 96.62 268 ASP A CA 1
ATOM 2161 C C . ASP A 1 268 ? 11.877 6.198 -22.191 1.00 96.62 268 ASP A C 1
ATOM 2163 O O . ASP A 1 268 ? 11.002 6.108 -21.328 1.00 96.62 268 ASP A O 1
ATOM 2167 N N . GLN A 1 269 ? 12.556 7.327 -22.394 1.00 96.56 269 GLN A N 1
ATOM 2168 C CA . GLN A 1 269 ? 12.354 8.520 -21.580 1.00 96.56 269 GLN A CA 1
ATOM 2169 C C . GLN A 1 269 ? 10.923 9.067 -21.675 1.00 96.56 269 GLN A C 1
ATOM 2171 O O . GLN A 1 269 ? 10.407 9.562 -20.676 1.00 96.56 269 GLN A O 1
ATOM 2176 N N . ALA A 1 270 ? 10.265 8.956 -22.834 1.00 96.69 270 ALA A N 1
ATOM 2177 C CA . ALA A 1 270 ? 8.901 9.453 -22.993 1.00 96.69 270 ALA A CA 1
ATOM 2178 C C . ALA A 1 270 ? 7.914 8.614 -22.168 1.00 96.69 270 ALA A C 1
ATOM 2180 O O . ALA A 1 270 ? 7.061 9.173 -21.479 1.00 96.69 270 ALA A O 1
ATOM 2181 N N . ALA A 1 271 ? 8.082 7.287 -22.171 1.00 94.94 271 ALA A N 1
ATOM 2182 C CA . ALA A 1 271 ? 7.292 6.384 -21.336 1.00 94.94 271 ALA A CA 1
ATOM 2183 C C . ALA A 1 271 ? 7.551 6.611 -19.835 1.00 94.94 271 ALA A C 1
ATOM 2185 O O . ALA A 1 271 ? 6.613 6.614 -19.036 1.00 94.94 271 ALA A O 1
ATOM 2186 N N . CYS A 1 272 ? 8.809 6.851 -19.442 1.00 96.69 272 CYS A N 1
ATOM 2187 C CA . CYS A 1 272 ? 9.160 7.226 -18.069 1.00 96.69 272 CYS A CA 1
ATOM 2188 C C . CYS A 1 272 ? 8.458 8.523 -17.639 1.00 96.69 272 CYS A C 1
ATOM 2190 O O . CYS A 1 272 ? 7.837 8.560 -16.578 1.00 96.69 272 CYS A O 1
ATOM 2192 N N . ASP A 1 273 ? 8.504 9.571 -18.461 1.00 96.19 273 ASP A N 1
ATOM 2193 C CA . ASP A 1 273 ? 7.896 10.861 -18.124 1.00 96.19 273 ASP A CA 1
ATOM 2194 C C . ASP A 1 273 ? 6.357 10.773 -18.048 1.00 96.19 273 ASP A C 1
ATOM 2196 O O . ASP A 1 273 ? 5.750 11.350 -17.139 1.00 96.19 273 ASP A O 1
ATOM 2200 N N . GLU A 1 274 ? 5.717 9.998 -18.934 1.00 95.44 274 G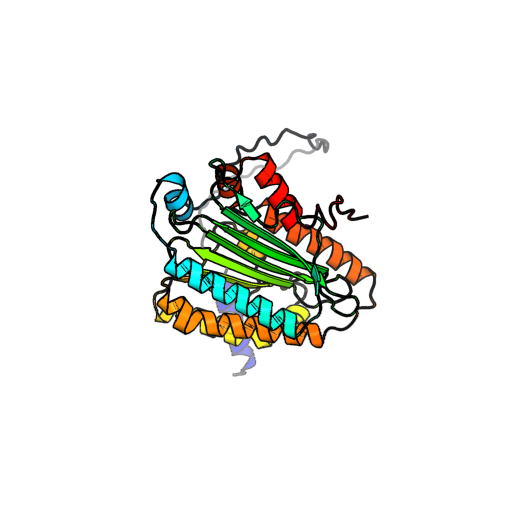LU A N 1
ATOM 2201 C CA . GLU A 1 274 ? 4.274 9.723 -18.871 1.00 95.44 274 GLU A CA 1
ATOM 2202 C C . GLU A 1 274 ? 3.894 8.993 -17.574 1.00 95.44 274 GLU A C 1
ATOM 2204 O O . GLU A 1 274 ? 2.976 9.427 -16.865 1.00 95.44 274 GLU A O 1
ATOM 2209 N N . ARG A 1 275 ? 4.632 7.932 -17.213 1.00 95.94 275 ARG A N 1
ATOM 2210 C CA . ARG A 1 275 ? 4.436 7.215 -15.944 1.00 95.94 275 ARG A CA 1
ATOM 2211 C C . ARG A 1 275 ? 4.618 8.138 -14.748 1.00 95.94 275 ARG A C 1
ATOM 2213 O O . ARG A 1 275 ? 3.755 8.156 -13.877 1.00 95.94 275 ARG A O 1
ATOM 2220 N N . ARG A 1 276 ? 5.683 8.949 -14.716 1.00 95.19 276 ARG A N 1
ATOM 2221 C CA . ARG A 1 276 ? 5.935 9.906 -13.624 1.00 95.19 276 ARG A CA 1
ATOM 2222 C C . ARG A 1 276 ? 4.733 10.823 -13.408 1.00 95.19 276 ARG A C 1
ATOM 2224 O O . ARG A 1 276 ? 4.271 10.983 -12.277 1.00 95.19 276 ARG A O 1
ATOM 2231 N N . HIS A 1 277 ? 4.206 11.396 -14.491 1.00 94.88 277 HIS A N 1
ATOM 2232 C CA . HIS A 1 277 ? 3.041 12.272 -14.423 1.00 94.88 277 HIS A CA 1
ATOM 2233 C C . HIS A 1 277 ? 1.807 11.529 -13.900 1.00 94.88 277 HIS A C 1
ATOM 2235 O O . HIS A 1 277 ? 1.146 11.997 -12.968 1.00 94.88 277 HIS A O 1
ATOM 2241 N N . ARG A 1 278 ? 1.507 10.358 -14.471 1.00 94.69 278 ARG A N 1
ATOM 2242 C CA . ARG A 1 278 ? 0.351 9.547 -14.080 1.00 94.69 278 ARG A CA 1
ATOM 2243 C C . ARG A 1 278 ? 0.427 9.121 -12.614 1.00 94.69 278 ARG A C 1
ATOM 2245 O O . ARG A 1 278 ? -0.567 9.254 -11.904 1.00 94.69 278 ARG A O 1
ATOM 2252 N N . ASP A 1 279 ? 1.581 8.654 -12.154 1.00 95.25 279 ASP A N 1
ATOM 2253 C CA . ASP A 1 279 ? 1.781 8.180 -10.784 1.00 95.25 279 ASP A CA 1
ATOM 2254 C C . ASP A 1 279 ? 1.612 9.313 -9.768 1.00 95.25 279 ASP A C 1
ATOM 2256 O O . ASP A 1 279 ? 0.970 9.124 -8.733 1.00 95.25 279 ASP A O 1
ATOM 2260 N N . TYR A 1 280 ? 2.104 10.522 -10.079 1.00 92.94 280 TYR A N 1
ATOM 2261 C CA . TYR A 1 280 ? 1.837 11.698 -9.250 1.00 92.94 280 TYR A CA 1
ATOM 2262 C C . TYR A 1 280 ? 0.333 12.004 -9.180 1.00 92.94 280 TYR A C 1
ATOM 2264 O O . TYR A 1 280 ? -0.202 12.190 -8.084 1.00 92.94 280 TYR A O 1
ATOM 2272 N N . GLN A 1 281 ? -0.373 12.008 -10.319 1.00 93.56 281 GLN A N 1
ATOM 2273 C CA . GLN A 1 281 ? -1.823 12.238 -10.336 1.00 93.56 281 GLN A CA 1
ATOM 2274 C C . GLN A 1 281 ? -2.587 11.155 -9.570 1.00 93.56 281 GLN A C 1
ATOM 2276 O O . GLN A 1 281 ? -3.515 11.481 -8.828 1.00 93.56 281 GLN A O 1
ATOM 2281 N N . GLN A 1 282 ? -2.199 9.885 -9.708 1.00 93.06 282 GLN A N 1
ATOM 2282 C CA . GLN A 1 282 ? -2.800 8.770 -8.981 1.00 93.06 282 GLN A CA 1
ATOM 2283 C C . GLN A 1 282 ? -2.599 8.932 -7.473 1.00 93.06 282 GLN A C 1
ATOM 2285 O O . GLN A 1 282 ? -3.583 8.933 -6.733 1.00 93.06 282 GLN A O 1
ATOM 2290 N N . ARG A 1 283 ? -1.355 9.136 -7.020 1.00 92.81 283 ARG A N 1
ATOM 2291 C CA . ARG A 1 283 ? -1.015 9.332 -5.603 1.00 92.81 283 ARG A CA 1
ATOM 2292 C C . ARG A 1 283 ? -1.774 10.506 -4.999 1.00 92.81 283 ARG A C 1
ATOM 2294 O O . ARG A 1 283 ? -2.447 10.349 -3.983 1.00 92.81 283 ARG A O 1
ATOM 2301 N N . LYS A 1 284 ? -1.732 11.663 -5.662 1.00 92.81 284 LYS A N 1
ATOM 2302 C CA . LYS A 1 284 ? -2.468 12.858 -5.246 1.00 92.81 284 LYS A CA 1
ATOM 2303 C C . LYS A 1 284 ? -3.967 12.584 -5.162 1.00 92.81 284 LYS A C 1
ATOM 2305 O O . LYS A 1 284 ? -4.595 12.889 -4.154 1.00 92.81 284 LYS A O 1
ATOM 2310 N N . SER A 1 285 ? -4.553 11.998 -6.200 1.00 92.81 285 SER A N 1
ATOM 2311 C CA . SER A 1 285 ? -6.001 11.792 -6.253 1.00 92.81 285 SER A CA 1
ATOM 2312 C C . SER A 1 285 ? -6.477 10.803 -5.192 1.00 92.81 285 SER A C 1
ATOM 2314 O O . SER A 1 285 ? -7.469 11.085 -4.532 1.00 92.81 285 SER A O 1
ATOM 2316 N N . ILE A 1 286 ? -5.760 9.693 -4.974 1.00 91.00 286 ILE A N 1
ATOM 2317 C CA . ILE A 1 286 ? -6.082 8.717 -3.919 1.00 91.00 286 ILE A CA 1
ATOM 2318 C C . ILE A 1 286 ? -6.100 9.397 -2.553 1.00 91.00 286 ILE A C 1
ATOM 2320 O O . ILE A 1 286 ? -7.073 9.270 -1.817 1.00 91.00 286 ILE A O 1
ATOM 2324 N N . VAL A 1 287 ? -5.062 10.171 -2.249 1.00 90.94 287 VAL A N 1
ATOM 2325 C CA . VAL A 1 287 ? -4.881 10.767 -0.927 1.00 90.94 287 VAL A CA 1
ATOM 2326 C C . VAL A 1 287 ? -5.848 11.926 -0.684 1.00 90.94 287 VAL A C 1
ATOM 2328 O O . VAL A 1 287 ? -6.509 11.971 0.347 1.00 90.94 287 VAL A O 1
ATOM 2331 N N . TYR A 1 288 ? -6.000 12.854 -1.629 1.00 91.12 288 TYR A N 1
ATOM 2332 C CA . TYR A 1 288 ? -6.880 14.015 -1.446 1.00 91.12 288 TYR A CA 1
ATOM 2333 C C . TYR A 1 288 ? -8.374 13.668 -1.527 1.00 91.12 288 TYR A C 1
ATOM 2335 O O . TYR A 1 288 ? -9.203 14.381 -0.950 1.00 91.12 288 TYR A O 1
ATOM 2343 N N . LEU A 1 289 ? -8.732 12.592 -2.235 1.00 88.81 289 LEU A N 1
ATOM 2344 C CA . LEU A 1 289 ? -10.112 12.112 -2.340 1.00 88.81 289 LEU A CA 1
ATOM 2345 C C . LEU A 1 289 ? -10.454 11.035 -1.304 1.00 88.81 289 LEU A C 1
ATOM 2347 O O . LEU A 1 289 ? -11.585 10.555 -1.323 1.00 88.81 289 LEU A O 1
ATOM 2351 N N . ASP A 1 290 ? -9.533 10.668 -0.408 1.00 86.12 290 ASP A N 1
ATOM 2352 C CA . ASP A 1 290 ? -9.779 9.637 0.601 1.00 86.12 290 ASP A CA 1
ATOM 2353 C C . ASP A 1 290 ? -11.005 10.008 1.471 1.00 86.12 290 ASP A C 1
ATOM 2355 O O . ASP A 1 290 ? -11.030 11.079 2.100 1.00 86.12 290 ASP A O 1
ATOM 2359 N N . PRO A 1 291 ? -12.046 9.149 1.531 1.00 81.69 291 PRO A N 1
ATOM 2360 C CA . PRO A 1 291 ? -13.230 9.392 2.353 1.00 81.69 291 PRO A CA 1
ATOM 2361 C C . PRO A 1 291 ? -12.939 9.443 3.862 1.00 81.69 291 PRO A C 1
ATOM 2363 O O . PRO A 1 291 ? -13.794 9.910 4.615 1.00 81.69 291 PRO A O 1
ATOM 2366 N N . ALA A 1 292 ? -11.762 9.001 4.315 1.00 82.75 292 ALA A N 1
ATOM 2367 C CA . ALA A 1 292 ? -11.321 9.099 5.702 1.00 82.75 292 ALA A CA 1
ATOM 2368 C C . ALA A 1 292 ? -10.779 10.491 6.082 1.00 82.75 292 ALA A C 1
ATOM 2370 O O . ALA A 1 292 ? -10.703 10.799 7.272 1.00 82.75 292 ALA A O 1
ATOM 2371 N N . ASN A 1 293 ? -10.466 11.370 5.120 1.00 86.94 293 ASN A N 1
ATOM 2372 C CA . ASN A 1 293 ? -9.907 12.701 5.408 1.00 86.94 293 ASN A CA 1
ATOM 2373 C C . ASN A 1 293 ? -10.770 13.551 6.364 1.00 86.94 293 ASN A C 1
ATOM 2375 O O . ASN A 1 293 ? -10.221 14.117 7.312 1.00 86.94 293 ASN A O 1
ATOM 2379 N N . PRO A 1 294 ? -12.112 13.618 6.215 1.00 86.69 294 PRO A N 1
ATOM 2380 C CA . PRO A 1 294 ? -12.957 14.329 7.174 1.00 86.69 294 PRO A CA 1
ATOM 2381 C C . PRO A 1 294 ? -12.921 13.739 8.590 1.00 86.69 294 PRO A C 1
ATOM 2383 O O . PRO A 1 294 ? -13.201 14.455 9.548 1.00 86.69 294 PRO A O 1
ATOM 2386 N N . ILE A 1 295 ? -12.607 12.447 8.740 1.00 83.38 295 ILE A N 1
ATOM 2387 C CA . ILE A 1 295 ? -12.438 11.819 10.057 1.00 83.38 295 ILE A CA 1
ATOM 2388 C C . ILE A 1 295 ? -11.122 12.280 10.671 1.00 83.38 295 ILE A C 1
ATOM 2390 O O . ILE A 1 295 ? -11.121 12.748 11.807 1.00 83.38 295 ILE A O 1
ATOM 2394 N N . ALA A 1 296 ? -10.026 12.212 9.911 1.00 86.31 296 ALA A N 1
ATOM 2395 C CA . ALA A 1 296 ? -8.722 12.678 10.371 1.00 86.31 296 ALA A CA 1
ATOM 2396 C C . ALA A 1 296 ? -8.786 14.146 10.830 1.00 86.31 296 ALA A C 1
ATOM 2398 O O . ALA A 1 296 ? -8.342 14.460 11.931 1.00 86.31 296 ALA A O 1
ATOM 2399 N N . GLU A 1 297 ? -9.446 15.025 10.065 1.00 90.00 297 GLU A N 1
ATOM 2400 C CA . GLU A 1 297 ? -9.651 16.435 10.438 1.00 90.00 297 GLU A CA 1
ATOM 2401 C C . GLU A 1 297 ? -10.352 16.604 11.795 1.00 90.00 297 GLU A C 1
ATOM 2403 O O . GLU A 1 297 ? -9.982 17.481 12.573 1.00 90.00 297 GLU A O 1
ATOM 2408 N N . ARG A 1 298 ? -11.323 15.748 12.130 1.00 87.69 298 ARG A N 1
ATOM 2409 C CA . ARG A 1 298 ? -11.995 15.782 13.441 1.00 87.69 298 ARG A CA 1
ATOM 2410 C C . ARG A 1 298 ? -11.103 15.281 14.580 1.00 87.69 298 ARG A C 1
ATOM 2412 O O . ARG A 1 298 ? -11.326 15.676 15.719 1.00 87.69 298 ARG A O 1
ATOM 2419 N N . MET A 1 299 ? -10.138 14.408 14.287 1.00 86.81 299 MET A N 1
ATOM 2420 C CA . MET A 1 299 ? -9.270 13.776 15.288 1.00 86.81 299 MET A CA 1
ATOM 2421 C C . MET A 1 299 ? -8.026 14.610 15.608 1.00 86.81 299 MET A C 1
ATOM 2423 O O . MET A 1 299 ? -7.638 14.674 16.771 1.00 86.81 299 MET A O 1
ATOM 2427 N N . VAL A 1 300 ? -7.420 15.254 14.604 1.00 88.88 300 VAL A N 1
ATOM 2428 C CA . VAL A 1 300 ? -6.170 16.032 14.756 1.00 88.88 300 VAL A CA 1
ATOM 2429 C C . VAL A 1 300 ? -6.323 17.527 14.472 1.00 88.88 300 VAL A C 1
ATOM 2431 O O . VAL A 1 300 ? -5.387 18.298 14.665 1.00 88.88 300 VAL A O 1
ATOM 2434 N N . GLY A 1 301 ? -7.497 17.965 14.017 1.00 91.69 301 GLY A N 1
ATOM 2435 C CA . GLY A 1 301 ? -7.707 19.322 13.525 1.00 91.69 301 GLY A CA 1
ATOM 2436 C C . GLY A 1 301 ? -7.266 19.497 12.070 1.00 91.69 301 GLY A C 1
ATOM 2437 O O . GLY A 1 301 ? -6.498 18.714 11.510 1.00 91.69 301 GLY A O 1
ATOM 2438 N N . LYS A 1 302 ? -7.769 20.561 11.439 1.00 92.31 302 LYS A N 1
ATOM 2439 C CA . LYS A 1 302 ? -7.607 20.795 10.000 1.00 92.31 302 LYS A CA 1
ATOM 2440 C C . LYS A 1 302 ? -6.154 20.912 9.544 1.00 92.31 302 LYS A C 1
ATOM 2442 O O . LYS A 1 302 ? -5.780 20.296 8.556 1.00 92.31 302 LYS A O 1
ATOM 2447 N N . GLU A 1 303 ? -5.346 21.699 10.243 1.00 92.56 303 GLU A N 1
ATOM 2448 C CA . GLU A 1 303 ? -3.962 21.966 9.836 1.00 92.56 303 GLU A CA 1
ATOM 2449 C C . GLU A 1 303 ? -3.106 20.692 9.843 1.00 92.56 303 GLU A C 1
ATOM 2451 O O . GLU A 1 303 ? -2.413 20.401 8.866 1.00 92.56 303 GLU A O 1
ATOM 2456 N N . ALA A 1 304 ? -3.213 19.898 10.912 1.00 90.81 304 ALA A N 1
ATOM 2457 C CA . ALA A 1 304 ? -2.522 18.622 11.022 1.00 90.81 304 ALA A CA 1
ATOM 2458 C C . ALA A 1 304 ? -3.033 17.617 9.980 1.00 90.81 304 ALA A C 1
ATOM 2460 O O . ALA A 1 304 ? -2.225 16.974 9.315 1.00 90.81 304 ALA A O 1
ATOM 2461 N N . ALA A 1 305 ? -4.350 17.524 9.770 1.00 91.69 305 ALA A N 1
ATOM 2462 C CA . ALA A 1 305 ? -4.921 16.642 8.752 1.00 91.69 305 ALA A CA 1
ATOM 2463 C C . ALA A 1 305 ? -4.467 17.016 7.332 1.00 91.69 305 ALA A C 1
ATOM 2465 O O . ALA A 1 305 ? -4.033 16.144 6.583 1.00 91.69 305 ALA A O 1
ATOM 2466 N N . ASP A 1 306 ? -4.485 18.304 6.978 1.00 92.62 306 ASP A N 1
ATOM 2467 C CA . ASP A 1 306 ? -3.998 18.782 5.680 1.00 92.62 306 ASP A CA 1
ATOM 2468 C C . ASP A 1 306 ? -2.511 18.436 5.486 1.00 92.62 306 ASP A C 1
ATOM 2470 O O . ASP A 1 306 ? -2.084 18.121 4.375 1.00 92.62 306 ASP A O 1
ATOM 2474 N N . ARG A 1 307 ? -1.709 18.474 6.557 1.00 91.50 307 ARG A N 1
ATOM 2475 C CA . ARG A 1 307 ? -0.298 18.078 6.509 1.00 91.50 307 ARG A CA 1
ATOM 2476 C C . ARG A 1 307 ? -0.109 16.573 6.329 1.00 91.50 307 ARG A C 1
ATOM 2478 O O . ARG A 1 307 ? 0.683 16.179 5.477 1.00 91.50 307 ARG A O 1
ATOM 2485 N N . LEU A 1 308 ? -0.859 15.742 7.056 1.00 91.50 308 LEU A N 1
ATOM 2486 C CA . LEU A 1 308 ? -0.852 14.286 6.859 1.00 91.50 308 LEU A CA 1
ATOM 2487 C C . LEU A 1 308 ? -1.170 13.942 5.395 1.00 91.50 308 LEU A C 1
ATOM 2489 O O . LEU A 1 308 ? -0.453 13.162 4.778 1.00 91.50 308 LEU A O 1
ATOM 2493 N N . VAL A 1 309 ? -2.181 14.592 4.809 1.00 92.19 309 VAL A N 1
ATOM 2494 C CA . VAL A 1 309 ? -2.551 14.447 3.390 1.00 92.19 309 VAL A CA 1
ATOM 2495 C C . VAL A 1 309 ? -1.393 14.835 2.461 1.00 92.19 309 VAL A C 1
ATOM 2497 O O . VAL A 1 309 ? -1.066 14.076 1.553 1.00 92.19 309 VAL A O 1
ATOM 2500 N N . ARG A 1 310 ? -0.714 15.968 2.681 1.00 91.88 310 ARG A N 1
ATOM 2501 C CA . ARG A 1 310 ? 0.442 16.357 1.845 1.00 91.88 310 ARG A CA 1
ATOM 2502 C C . ARG A 1 310 ? 1.594 15.357 1.929 1.00 91.88 310 ARG A C 1
ATOM 2504 O O . ARG A 1 310 ? 2.188 15.021 0.907 1.00 91.88 310 ARG A O 1
ATOM 2511 N N . ILE A 1 311 ? 1.883 14.836 3.118 1.00 90.31 311 ILE A N 1
ATOM 2512 C CA . ILE A 1 311 ? 2.946 13.844 3.322 1.00 90.31 311 ILE A CA 1
ATOM 2513 C C . ILE A 1 311 ? 2.603 12.521 2.628 1.00 90.31 311 ILE A C 1
ATOM 2515 O O . ILE A 1 311 ? 3.424 11.984 1.883 1.00 90.31 311 ILE A O 1
ATOM 2519 N N . LEU A 1 312 ? 1.367 12.039 2.781 1.00 90.88 312 LEU A N 1
ATOM 2520 C CA . LEU A 1 312 ? 0.859 10.866 2.063 1.00 90.88 312 LEU A CA 1
ATOM 2521 C C . LEU A 1 312 ? 0.923 11.063 0.537 1.00 90.88 312 LEU A C 1
ATOM 2523 O O . LEU A 1 312 ? 1.267 10.142 -0.202 1.00 90.88 312 LEU A O 1
ATOM 2527 N N . ALA A 1 313 ? 0.662 12.278 0.048 1.00 91.06 313 ALA A N 1
ATOM 2528 C CA . ALA A 1 313 ? 0.789 12.619 -1.368 1.00 91.06 313 ALA A CA 1
ATOM 2529 C C . ALA A 1 313 ? 2.255 12.723 -1.849 1.00 91.06 313 ALA A C 1
ATOM 2531 O O . ALA A 1 313 ? 2.502 12.882 -3.049 1.00 91.06 313 ALA A O 1
ATOM 2532 N N . GLY A 1 314 ? 3.232 12.612 -0.943 1.00 87.69 314 GLY A N 1
ATOM 2533 C CA . GLY A 1 314 ? 4.650 12.805 -1.228 1.00 87.69 314 GLY A CA 1
ATOM 2534 C C . GLY A 1 314 ? 4.997 14.257 -1.561 1.00 87.69 314 GLY A C 1
ATOM 2535 O O . GLY A 1 314 ? 5.953 14.478 -2.293 1.00 87.69 314 GLY A O 1
ATOM 2536 N N . GLU A 1 315 ? 4.211 15.225 -1.081 1.00 89.38 315 GLU A N 1
ATOM 2537 C CA . GLU A 1 315 ? 4.397 16.661 -1.330 1.00 89.38 315 GLU A CA 1
ATOM 2538 C C . GLU A 1 315 ? 5.305 17.340 -0.287 1.00 89.38 315 GLU A C 1
ATOM 2540 O O . GLU A 1 315 ? 5.756 18.457 -0.516 1.00 89.38 315 GLU A O 1
ATOM 2545 N N . GLU A 1 316 ? 5.621 16.665 0.823 1.00 85.50 316 GLU A N 1
ATOM 2546 C CA . GLU A 1 316 ? 6.543 17.125 1.880 1.00 85.50 316 GLU A CA 1
ATOM 2547 C C . GLU A 1 316 ? 7.703 16.124 2.094 1.00 85.50 316 GLU A C 1
ATOM 2549 O O . GLU A 1 316 ? 7.909 15.613 3.194 1.00 85.50 316 GLU A O 1
ATOM 2554 N N . ARG A 1 317 ? 8.452 15.790 1.034 1.00 81.31 317 ARG A N 1
ATOM 2555 C CA . ARG A 1 317 ? 9.593 14.852 1.119 1.00 81.31 317 ARG A CA 1
ATOM 2556 C C . ARG A 1 317 ? 10.841 15.536 1.663 1.00 81.31 317 ARG A C 1
ATOM 2558 O O . ARG A 1 317 ? 11.145 16.665 1.283 1.00 81.31 317 ARG A O 1
ATOM 2565 N N . ASN A 1 318 ? 11.600 14.850 2.515 1.00 69.62 318 ASN A N 1
ATOM 2566 C CA . ASN A 1 318 ? 12.816 15.363 3.152 1.00 69.62 318 ASN A CA 1
ATOM 2567 C C . ASN A 1 318 ? 12.618 16.715 3.870 1.00 69.62 318 ASN A C 1
ATOM 2569 O O . ASN A 1 318 ? 13.545 17.519 3.966 1.00 69.62 318 ASN A O 1
ATOM 2573 N N . GLY A 1 319 ? 11.398 17.004 4.339 1.00 63.62 319 GLY A N 1
ATOM 2574 C CA . GLY A 1 319 ? 11.053 18.268 4.999 1.00 63.62 319 GLY A CA 1
ATOM 2575 C C . GLY A 1 319 ? 10.999 19.471 4.049 1.00 63.62 319 GLY A C 1
ATOM 2576 O O . GLY A 1 319 ? 10.924 20.612 4.505 1.00 63.62 319 GLY A O 1
ATOM 2577 N N . ALA A 1 320 ? 11.039 19.232 2.737 1.00 60.84 320 ALA A N 1
ATOM 2578 C CA . ALA A 1 320 ? 10.902 20.234 1.693 1.00 60.84 320 ALA A CA 1
ATOM 2579 C C . ALA A 1 320 ? 9.618 19.999 0.889 1.00 60.84 320 ALA A C 1
ATOM 2581 O O . ALA A 1 320 ? 9.133 18.874 0.767 1.00 60.84 320 ALA A O 1
ATOM 2582 N N . ALA A 1 321 ? 9.080 21.068 0.300 1.00 62.62 321 ALA A N 1
ATOM 2583 C CA . ALA A 1 321 ? 8.030 20.920 -0.697 1.00 62.62 321 ALA A CA 1
ATOM 2584 C C . ALA A 1 321 ? 8.588 20.131 -1.893 1.00 62.62 321 ALA A C 1
ATOM 2586 O O . ALA A 1 321 ? 9.615 20.507 -2.462 1.00 62.62 321 ALA A O 1
ATOM 2587 N N . TYR A 1 322 ? 7.931 19.036 -2.267 1.00 59.56 322 TYR A N 1
ATOM 2588 C CA . TYR A 1 322 ? 8.300 18.264 -3.448 1.00 59.56 322 TYR A CA 1
ATOM 2589 C C . TYR A 1 322 ? 8.037 19.098 -4.707 1.00 59.56 322 TYR A C 1
ATOM 2591 O O . TYR A 1 322 ? 6.905 19.516 -4.957 1.00 59.56 322 TYR A O 1
ATOM 2599 N N . SER A 1 323 ? 9.085 19.335 -5.497 1.00 49.16 323 SER A N 1
ATOM 2600 C CA . SER A 1 323 ? 8.963 19.920 -6.833 1.00 49.16 323 SER A CA 1
ATOM 2601 C C . SER A 1 323 ? 8.712 18.804 -7.840 1.00 49.16 323 SER A C 1
ATOM 2603 O O . SER A 1 323 ? 9.483 17.849 -7.906 1.00 49.16 323 SER A O 1
ATOM 2605 N N . HIS A 1 324 ? 7.631 18.927 -8.611 1.00 47.12 324 HIS A N 1
ATOM 2606 C CA . HIS A 1 324 ? 7.360 18.069 -9.770 1.00 47.12 324 HIS A CA 1
ATOM 2607 C C . HIS A 1 324 ? 8.253 18.447 -10.975 1.00 47.12 324 HIS A C 1
ATOM 2609 O O . HIS A 1 324 ? 8.349 17.675 -11.931 1.00 47.12 324 HIS A O 1
ATOM 2615 N N . ASP A 1 325 ? 8.878 19.629 -10.930 1.00 44.66 325 ASP A N 1
ATOM 2616 C CA . ASP A 1 325 ? 9.713 20.185 -12.003 1.00 44.66 325 ASP A CA 1
ATOM 2617 C C . ASP A 1 325 ? 11.154 19.667 -11.979 1.00 44.66 325 ASP A C 1
ATOM 2619 O O . ASP A 1 325 ? 11.748 19.643 -10.870 1.00 44.66 325 ASP A O 1
#

pLDDT: mean 81.02, std 23.95, range [24.86, 98.88]

Foldseek 3Di:
DDPVVVVVVVVVVVVVVVDDDDDDDDDDDDDDDDDDDDDDDPDDDPPPPPPQLQPPLRCCLQVVQDFDQLPVLAVVQLVLLVVLVVVLCVLFPKDWFCLCVVQQWDAWPVRHTFKGWTKIQGPPLFQWGIWTFMKGHDSRSFWIKTWTWTHGALQWQFFIWTWIWIPSVFTWIKTARWHLDDCVVVVVSCCVQPPVLQVLQVQLVVLCVVVVFDFDDDSDVLVVSRGDPNMRTGGDHSCCCVVPSSVSNVVRSVSSSVCRVVIDGHPPVVSSLSSLVSSLVSQLCCLVVPSCLVVVCNTHNDVVSVVVSCVSSVQQTSNDGDDSD

Secondary structure (DSSP, 8-state):
--HHHHHHHHHHHHHHHSS--------------------PPP-------------HHHHHHHHS------HHHHHHHHHHHHHHHHHHHHHS-EEEEGGGGGGSEEE-TTS-EEEEEEEEEE-TT--EEEEEEEEEE-GGGS-EEEEEEEEEPTT--PPEEEEEEEEESEEEEEEEEE-SS-TTT-HHHHHHHHTTTHHHHHHHHHHHHHTTPPB---SSHHHHHHS-TT-EEEEE-HHHIIIIIHHHHHHHHHHHHHHHHT-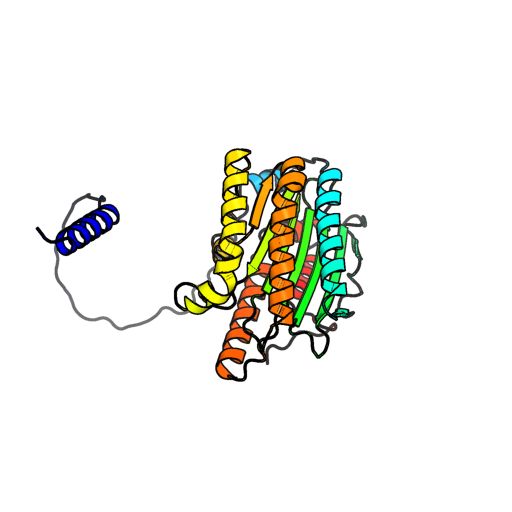-----HHHHHHHHHHHHHHHHHHHHT-TTHHHHHHHH-HHHHHHHHHHHTT-SGGGSPPP--

Sequence (325 aa):
MDHRHRLWFLAHLILSYLYGVVLLTQASKSKPSNDQHNKFPKESSMTAQKKSMITEEFARHVDSGLKQDTSTTYNEVLQLRDDIWTYISNELDFEEDFGCKDIESFSDLNGEHLGRMRNFTGAKDTPVDWVIHSDIGQPKNTFTNIHLTFWMKDCTDVPHLGMAFGTLPEAFYYIDIMPRYELVTNPEHCVKYYDDLNPVALAHQSELFEQGVKPFHAAMPFIRASLSPCAVAGVGPLNFFQDCAKEKIWAVVKHWVELVKAAKVDTDQAACDERRHRDYQQRKSIVYLDPANPIAERMVGKEAADRLVRILAGEERNGAAYSHD